Protein AF-A0A2N5JL80-F1 (afdb_monomer_lite)

Structure (mmCIF, N/CA/C/O backbone):
data_AF-A0A2N5JL80-F1
#
_entry.id   AF-A0A2N5JL80-F1
#
loop_
_atom_site.group_PDB
_atom_site.id
_atom_site.type_symbol
_atom_site.label_atom_id
_atom_site.label_alt_id
_atom_site.label_comp_id
_atom_site.label_asym_id
_atom_site.label_entity_id
_atom_site.label_seq_id
_atom_site.pdbx_PDB_ins_code
_atom_site.Cartn_x
_atom_site.Cartn_y
_atom_site.Cartn_z
_atom_site.occupancy
_atom_site.B_iso_or_equiv
_atom_site.auth_seq_id
_atom_site.auth_comp_id
_atom_site.auth_asym_id
_atom_site.auth_atom_id
_atom_site.pdbx_PDB_model_num
ATOM 1 N N . GLN A 1 1 ? 2.812 -2.418 25.845 1.00 88.19 1 GLN A N 1
ATOM 2 C CA . GLN A 1 1 ? 3.004 -3.172 24.578 1.00 88.19 1 GLN A CA 1
ATOM 3 C C . GLN A 1 1 ? 1.622 -3.452 24.013 1.00 88.19 1 GLN A C 1
ATOM 5 O O . GLN A 1 1 ? 0.715 -3.558 24.819 1.00 88.19 1 GLN A O 1
ATOM 10 N N . THR A 1 2 ? 1.437 -3.559 22.693 1.00 97.75 2 THR A N 1
ATOM 11 C CA . THR A 1 2 ? 0.099 -3.876 22.161 1.00 97.75 2 THR A CA 1
ATOM 12 C C . THR A 1 2 ? -0.310 -5.304 22.503 1.00 97.75 2 THR A C 1
ATOM 14 O O . THR A 1 2 ? 0.461 -6.244 22.265 1.00 97.75 2 THR A O 1
ATOM 17 N N . GLU A 1 3 ? -1.526 -5.456 23.010 1.00 98.12 3 GLU A N 1
ATOM 18 C CA . GLU A 1 3 ? -2.165 -6.728 23.336 1.00 98.12 3 GLU A CA 1
ATOM 19 C C . GLU A 1 3 ? -3.360 -6.966 22.408 1.00 98.12 3 GLU A C 1
ATOM 21 O O . GLU A 1 3 ? -4.064 -6.027 22.043 1.00 98.12 3 GLU A O 1
ATOM 26 N N . VAL A 1 4 ? -3.559 -8.219 21.997 1.00 98.12 4 VAL A N 1
ATOM 27 C CA . VAL A 1 4 ? -4.685 -8.635 21.153 1.00 98.12 4 VAL A CA 1
ATOM 28 C C . VAL A 1 4 ? -5.363 -9.807 21.844 1.00 98.12 4 VAL A C 1
ATOM 30 O O . VAL A 1 4 ? -4.756 -10.866 22.002 1.00 98.12 4 VAL A O 1
ATOM 33 N N . VAL A 1 5 ? -6.609 -9.610 22.262 1.00 98.19 5 VAL A N 1
ATOM 34 C CA . VAL A 1 5 ? -7.421 -10.605 22.966 1.00 98.19 5 VAL A CA 1
ATOM 35 C C . VAL A 1 5 ? -8.533 -11.063 22.034 1.00 98.19 5 VAL A C 1
ATOM 37 O O . VAL A 1 5 ? -9.304 -10.242 21.542 1.00 98.19 5 VAL A O 1
ATOM 40 N N . ILE A 1 6 ? -8.625 -12.370 21.790 1.00 97.69 6 ILE A N 1
ATOM 41 C CA . ILE A 1 6 ? -9.608 -12.967 20.876 1.00 97.69 6 ILE A CA 1
ATOM 42 C C . ILE A 1 6 ? -10.556 -13.861 21.679 1.00 97.69 6 ILE A C 1
ATOM 44 O O . ILE A 1 6 ? -10.112 -14.765 22.385 1.00 97.69 6 ILE A O 1
ATOM 48 N N . MET A 1 7 ? -11.861 -13.618 21.556 1.00 96.56 7 MET A N 1
ATOM 49 C CA . MET A 1 7 ? -12.932 -14.390 22.193 1.00 96.56 7 MET A CA 1
ATOM 50 C C . MET A 1 7 ? -14.029 -14.695 21.165 1.00 96.56 7 MET A C 1
ATOM 52 O O . MET A 1 7 ? -14.924 -13.881 20.925 1.00 96.56 7 MET A O 1
ATOM 56 N N . GLY A 1 8 ? -13.957 -15.869 20.532 1.00 95.19 8 GLY A N 1
ATOM 57 C CA . GLY A 1 8 ? -14.814 -16.196 19.386 1.00 95.19 8 GLY A CA 1
ATOM 58 C C . GLY A 1 8 ? -14.588 -15.205 18.238 1.00 95.19 8 GLY A C 1
ATOM 59 O O . GLY A 1 8 ? -13.446 -14.879 17.934 1.00 95.19 8 GLY A O 1
ATOM 60 N N . ASN A 1 9 ? -15.666 -14.663 17.662 1.00 96.88 9 ASN A N 1
ATOM 61 C CA . ASN A 1 9 ? -15.605 -13.633 16.610 1.00 96.88 9 ASN A CA 1
ATOM 62 C C . ASN A 1 9 ? -15.484 -12.197 17.167 1.00 96.88 9 ASN A C 1
ATOM 64 O O . ASN A 1 9 ? -15.813 -11.230 16.483 1.00 96.88 9 ASN A O 1
ATOM 68 N N . ARG A 1 10 ? -15.055 -12.031 18.426 1.00 97.94 10 ARG A N 1
ATOM 69 C CA . ARG A 1 10 ? -14.798 -10.722 19.042 1.00 97.94 10 ARG A CA 1
ATOM 70 C C . ARG A 1 10 ? -13.316 -10.559 19.334 1.00 97.94 10 ARG A C 1
ATOM 72 O O . ARG A 1 10 ? -12.695 -11.458 19.899 1.00 97.94 10 ARG A O 1
ATOM 79 N N . VAL A 1 11 ? -12.771 -9.398 18.991 1.00 98.38 11 VAL A N 1
ATOM 80 C CA . VAL A 1 11 ? -11.358 -9.072 19.181 1.00 98.38 11 VAL A CA 1
ATOM 81 C C . VAL A 1 11 ? -11.230 -7.732 19.886 1.00 98.38 11 VAL A C 1
ATOM 83 O O . VAL A 1 11 ? -11.846 -6.755 19.470 1.00 98.38 11 VAL A O 1
ATOM 86 N N . ALA A 1 12 ? -10.419 -7.678 20.937 1.00 98.56 12 ALA A N 1
ATOM 87 C CA . ALA A 1 12 ? -10.016 -6.441 21.593 1.00 98.56 12 ALA A CA 1
ATOM 88 C C . ALA A 1 12 ? -8.521 -6.200 21.355 1.00 98.56 12 ALA A C 1
ATOM 90 O O . ALA A 1 12 ? -7.700 -7.077 21.622 1.00 98.56 12 ALA A O 1
ATOM 91 N N . ILE A 1 13 ? -8.170 -5.023 20.839 1.00 98.62 13 ILE A N 1
ATOM 92 C CA . ILE A 1 13 ? -6.791 -4.596 20.592 1.00 98.62 13 ILE A CA 1
ATOM 93 C C . ILE A 1 13 ? -6.487 -3.431 21.532 1.00 98.62 13 ILE A C 1
ATOM 95 O O . ILE A 1 13 ? -7.023 -2.345 21.337 1.00 98.62 13 ILE A O 1
ATOM 99 N N . PHE A 1 14 ? -5.611 -3.640 22.510 1.00 98.56 14 PHE A N 1
ATOM 100 C CA . PHE A 1 14 ? -5.122 -2.589 23.406 1.00 98.56 14 PHE A CA 1
ATOM 101 C C . PHE A 1 14 ? -3.802 -2.056 22.858 1.00 98.56 14 PHE A C 1
ATOM 103 O O . PHE A 1 14 ? -2.805 -2.780 22.821 1.00 98.56 14 PHE A O 1
ATOM 110 N N . VAL A 1 15 ? -3.795 -0.827 22.348 1.00 98.19 15 VAL A N 1
ATOM 111 C CA . VAL A 1 15 ? -2.679 -0.273 21.573 1.00 98.19 15 VAL A CA 1
ATOM 112 C C . VAL A 1 15 ? -1.618 0.313 22.495 1.00 98.19 15 VAL A C 1
ATOM 114 O O . VAL A 1 15 ? -1.840 1.300 23.182 1.00 98.19 15 VAL A O 1
ATOM 117 N N . GLY A 1 16 ? -0.412 -0.251 22.455 1.00 96.75 16 GLY A N 1
ATOM 118 C CA . GLY A 1 16 ? 0.705 0.251 23.245 1.00 96.75 16 GLY A CA 1
ATOM 119 C C . GLY A 1 16 ? 1.287 1.560 22.703 1.00 96.75 16 GLY A C 1
ATOM 120 O O . GLY A 1 16 ? 1.500 1.701 21.497 1.00 96.75 16 GLY A O 1
ATOM 121 N N . ASP A 1 17 ? 1.679 2.456 23.610 1.00 94.25 17 ASP A N 1
ATOM 122 C CA . ASP A 1 17 ? 2.325 3.748 23.332 1.00 94.25 17 ASP A CA 1
ATOM 123 C C . ASP A 1 17 ? 3.786 3.629 22.867 1.00 94.25 17 ASP A C 1
ATOM 125 O O . ASP A 1 17 ? 4.752 3.984 23.542 1.00 94.25 17 ASP A O 1
ATOM 129 N N . SER A 1 18 ? 3.972 3.029 21.698 1.00 91.31 18 SER A N 1
ATOM 130 C CA . SER A 1 18 ? 5.273 2.900 21.051 1.00 91.31 18 SER A CA 1
ATOM 131 C C . SER A 1 18 ? 5.092 2.653 19.562 1.00 91.31 18 SER A C 1
ATOM 133 O O . SER A 1 18 ? 4.067 2.125 19.131 1.00 91.31 18 SER A O 1
ATOM 135 N N . ARG A 1 19 ? 6.137 2.926 18.775 1.00 89.69 19 ARG A N 1
ATOM 136 C CA . ARG A 1 19 ? 6.158 2.593 17.344 1.00 89.69 19 ARG A CA 1
ATOM 137 C C . ARG A 1 19 ? 5.820 1.119 17.100 1.00 89.69 19 ARG A C 1
ATOM 139 O O . ARG A 1 19 ? 5.005 0.813 16.242 1.00 89.69 19 ARG A O 1
ATOM 146 N N . GLN A 1 20 ? 6.422 0.206 17.864 1.00 93.75 20 GLN A N 1
ATOM 147 C CA . GLN A 1 20 ? 6.134 -1.229 17.765 1.00 93.75 20 GLN A CA 1
ATOM 148 C C . GLN A 1 20 ? 4.697 -1.560 18.181 1.00 93.75 20 GLN A C 1
ATOM 150 O O . GLN A 1 20 ? 4.101 -2.474 17.619 1.00 93.75 20 GLN A O 1
ATOM 155 N N . GLY A 1 21 ? 4.130 -0.816 19.131 1.00 95.56 21 GLY A N 1
ATOM 156 C CA . GLY A 1 21 ? 2.730 -0.953 19.512 1.00 95.56 21 GLY A CA 1
ATOM 157 C C . GLY A 1 21 ? 1.777 -0.624 18.362 1.00 95.56 21 GLY A C 1
ATOM 158 O O . GLY A 1 21 ? 0.905 -1.431 18.042 1.00 95.56 21 GLY A O 1
ATOM 159 N N . TRP A 1 22 ? 2.002 0.501 17.685 1.00 94.94 22 TRP A N 1
ATOM 160 C CA . TRP A 1 22 ? 1.197 0.918 16.533 1.00 94.94 22 TRP A CA 1
ATOM 161 C C . TRP A 1 22 ? 1.355 -0.043 15.348 1.00 94.94 22 TRP A C 1
ATOM 163 O O . TRP A 1 22 ? 0.384 -0.384 14.682 1.00 94.94 22 TRP A O 1
ATOM 173 N N . VAL A 1 23 ? 2.577 -0.532 15.105 1.00 95.62 23 VAL A N 1
ATOM 174 C CA . VAL A 1 23 ? 2.833 -1.559 14.081 1.00 95.62 23 VAL A CA 1
ATOM 175 C C . VAL A 1 23 ? 2.041 -2.828 14.391 1.00 95.62 23 VAL A C 1
ATOM 177 O O . VAL A 1 23 ? 1.355 -3.342 13.513 1.00 95.62 23 VAL A O 1
ATOM 180 N N . LYS A 1 24 ? 2.087 -3.311 15.640 1.00 97.94 24 LYS A N 1
ATOM 181 C CA . LYS A 1 24 ? 1.382 -4.531 16.048 1.00 97.94 24 LYS A CA 1
ATOM 182 C C . LYS A 1 24 ? -0.142 -4.379 15.976 1.00 97.94 24 LYS A C 1
ATOM 184 O O . LYS A 1 24 ? -0.808 -5.339 15.609 1.00 97.94 24 LYS A O 1
ATOM 189 N N . SER A 1 25 ? -0.704 -3.209 16.294 1.00 97.94 25 SER A N 1
ATOM 190 C CA . SER A 1 25 ? -2.156 -2.993 16.185 1.00 97.94 25 SER A CA 1
ATOM 191 C C . SER A 1 25 ? -2.623 -2.927 14.731 1.00 97.94 25 SER A C 1
ATOM 193 O O . SER A 1 25 ? -3.652 -3.506 14.397 1.00 97.94 25 SER A O 1
ATOM 195 N N . TYR A 1 26 ? -1.851 -2.280 13.853 1.00 97.88 26 TYR A N 1
ATOM 196 C CA . TYR A 1 26 ? -2.120 -2.264 12.415 1.00 97.88 26 TYR A CA 1
ATOM 197 C C . TYR A 1 26 ? -2.005 -3.666 11.798 1.00 97.88 26 TYR A C 1
ATOM 199 O O . TYR A 1 26 ? -2.915 -4.105 11.099 1.00 97.88 26 TYR A O 1
ATOM 207 N N . GLN A 1 27 ? -0.927 -4.394 12.111 1.00 97.81 27 GLN A N 1
ATOM 208 C CA . GLN A 1 27 ? -0.723 -5.775 11.672 1.00 97.81 27 GLN A CA 1
ATOM 209 C C . GLN A 1 27 ? -1.878 -6.680 12.108 1.00 97.81 27 GLN A C 1
ATOM 211 O O . GLN A 1 27 ? -2.387 -7.431 11.282 1.00 97.81 27 GLN A O 1
ATOM 216 N N . ALA A 1 28 ? -2.332 -6.559 13.361 1.00 97.88 28 ALA A N 1
ATOM 217 C CA . ALA A 1 28 ? -3.455 -7.340 13.861 1.00 97.88 28 ALA A CA 1
ATOM 218 C C . ALA A 1 28 ? -4.698 -7.165 12.976 1.00 97.88 28 ALA A C 1
ATOM 220 O O . ALA A 1 28 ? -5.259 -8.160 12.545 1.00 97.88 28 ALA A O 1
ATOM 221 N N . ILE A 1 29 ? -5.088 -5.936 12.611 1.00 97.69 29 ILE A N 1
ATOM 222 C CA . ILE A 1 29 ? -6.239 -5.714 11.713 1.00 97.69 29 ILE A CA 1
ATOM 223 C C . ILE A 1 29 ? -6.087 -6.438 10.369 1.00 97.69 29 ILE A C 1
ATOM 225 O O . ILE A 1 29 ? -7.060 -7.013 9.883 1.00 97.69 29 ILE A O 1
ATOM 229 N N . LEU A 1 30 ? -4.890 -6.423 9.774 1.00 97.31 30 LEU A N 1
ATOM 230 C CA . LEU A 1 30 ? -4.643 -7.134 8.518 1.00 97.31 30 LEU A CA 1
ATOM 231 C C . LEU A 1 30 ? -4.773 -8.650 8.706 1.00 97.31 30 LEU A C 1
ATOM 233 O O . LEU A 1 30 ? -5.466 -9.302 7.932 1.00 97.31 30 LEU A O 1
ATOM 237 N N . GLU A 1 31 ? -4.155 -9.202 9.749 1.00 97.06 31 GLU A N 1
ATOM 238 C CA . GLU A 1 31 ? -4.163 -10.643 10.026 1.00 97.06 31 GLU A CA 1
ATOM 239 C C . GLU A 1 31 ? -5.567 -11.165 10.342 1.00 97.06 31 GLU A C 1
ATOM 241 O O . GLU A 1 31 ? -5.930 -12.241 9.870 1.00 97.06 31 GLU A O 1
ATOM 246 N N . LEU A 1 32 ? -6.391 -10.380 11.050 1.00 96.81 32 LEU A N 1
ATOM 247 C CA . LEU A 1 32 ? -7.786 -10.731 11.334 1.00 96.81 32 LEU A CA 1
ATOM 248 C C . LEU A 1 32 ? -8.605 -10.972 10.059 1.00 96.81 32 LEU A C 1
ATOM 250 O O . LEU A 1 32 ? -9.514 -11.795 10.075 1.00 96.81 32 LEU A O 1
ATOM 254 N N . SER A 1 33 ? -8.289 -10.282 8.957 1.00 94.44 33 SER A N 1
ATOM 255 C CA . SER A 1 33 ? -9.016 -10.436 7.687 1.00 94.44 33 SER A CA 1
ATOM 256 C C . SER A 1 33 ? -8.741 -11.753 6.957 1.00 94.44 33 SER A C 1
ATOM 258 O O . SER A 1 33 ? -9.453 -12.093 6.015 1.00 94.44 33 SER A O 1
ATOM 260 N N . THR A 1 34 ? -7.717 -12.490 7.388 1.00 93.69 34 THR A N 1
ATOM 261 C CA . THR A 1 34 ? -7.270 -13.749 6.778 1.00 93.69 34 THR A CA 1
ATOM 262 C C . THR A 1 34 ? -7.179 -14.894 7.785 1.00 93.69 34 THR A C 1
ATOM 264 O O . THR A 1 34 ? -6.592 -15.927 7.479 1.00 93.69 34 THR A O 1
ATOM 267 N N . ASP A 1 35 ? -7.678 -14.707 9.006 1.00 95.56 35 ASP A N 1
ATOM 268 C CA . ASP A 1 35 ? -7.575 -15.715 10.057 1.00 95.56 35 ASP A CA 1
ATOM 269 C C . ASP A 1 35 ? -8.765 -16.682 9.997 1.00 95.56 35 ASP A C 1
ATOM 271 O O . ASP A 1 35 ? -9.894 -16.341 10.357 1.00 95.56 35 ASP A O 1
ATOM 275 N N . ASP A 1 36 ? -8.484 -17.915 9.576 1.00 94.31 36 ASP A N 1
ATOM 276 C CA . ASP A 1 36 ? -9.473 -18.982 9.376 1.00 94.31 36 ASP A CA 1
ATOM 277 C C . ASP A 1 36 ? -10.195 -19.417 10.666 1.00 94.31 36 ASP A C 1
ATOM 279 O O . ASP A 1 36 ? -11.146 -20.201 10.614 1.00 94.31 36 ASP A O 1
ATOM 283 N N . ARG A 1 37 ? -9.780 -18.930 11.846 1.00 95.19 37 ARG A N 1
ATOM 284 C CA . ARG A 1 37 ? -10.520 -19.183 13.094 1.00 95.19 37 ARG A CA 1
ATOM 285 C C . ARG A 1 37 ? -11.887 -18.502 13.121 1.00 95.19 37 ARG A C 1
ATOM 287 O O . ARG A 1 37 ? -12.745 -18.908 13.906 1.00 95.19 37 ARG A O 1
ATOM 294 N N . PHE A 1 38 ? -12.064 -17.434 12.345 1.00 95.44 38 PHE A N 1
ATOM 295 C CA . PHE A 1 38 ? -13.305 -16.675 12.323 1.00 95.44 38 PHE A CA 1
ATOM 296 C C . PHE A 1 38 ? -14.298 -17.315 11.363 1.00 95.44 38 PHE A C 1
ATOM 298 O O . PHE A 1 38 ? -13.995 -17.608 10.212 1.00 95.44 38 PHE A O 1
ATOM 305 N N . THR A 1 39 ? -15.509 -17.533 11.861 1.00 92.19 39 THR A N 1
ATOM 306 C CA . THR A 1 39 ? -16.573 -18.248 11.136 1.00 92.19 39 THR A CA 1
ATOM 307 C C . THR A 1 39 ? -17.712 -17.333 10.692 1.00 92.19 39 THR A C 1
ATOM 309 O O . THR A 1 39 ? -18.609 -17.772 9.980 1.00 92.19 39 THR A O 1
ATOM 312 N N . ASP A 1 40 ? -17.681 -16.067 11.114 1.00 93.94 40 ASP A N 1
ATOM 313 C CA . ASP A 1 40 ? -18.675 -15.031 10.826 1.00 93.94 40 ASP A CA 1
ATOM 314 C C . ASP A 1 40 ? -17.998 -13.647 10.933 1.00 93.94 40 ASP A C 1
ATOM 316 O O . ASP A 1 40 ? -16.789 -13.549 11.165 1.00 93.94 40 ASP A O 1
ATOM 320 N N . ALA A 1 41 ? -18.774 -12.573 10.806 1.00 95.38 41 ALA A N 1
ATOM 321 C CA . ALA A 1 41 ? -18.341 -11.198 10.983 1.00 95.38 41 ALA A CA 1
ATOM 322 C C . ALA A 1 41 ? -17.558 -11.004 12.293 1.00 95.38 41 ALA A C 1
ATOM 324 O O . ALA A 1 41 ? -18.044 -11.269 13.397 1.00 95.38 41 ALA A O 1
ATOM 325 N N . VAL A 1 42 ? -16.339 -10.480 12.157 1.00 97.62 42 VAL A N 1
ATOM 326 C CA . VAL A 1 42 ? -15.447 -10.194 13.281 1.00 97.62 42 VAL A CA 1
ATOM 327 C C . VAL A 1 42 ? -15.764 -8.813 13.845 1.00 97.62 42 VAL A C 1
ATOM 329 O O . VAL A 1 42 ? -15.665 -7.801 13.153 1.00 97.62 42 VAL A O 1
ATOM 332 N N . THR A 1 43 ? -16.128 -8.753 15.123 1.00 98.00 43 THR A N 1
ATOM 333 C CA . THR A 1 43 ? -16.300 -7.487 15.846 1.00 98.00 43 THR A CA 1
ATOM 334 C C . THR A 1 43 ? -14.980 -7.098 16.498 1.00 98.00 43 THR A C 1
ATOM 336 O O . THR A 1 43 ? -14.518 -7.790 17.405 1.00 98.00 43 THR A O 1
ATOM 339 N N . VAL A 1 44 ? -14.386 -5.988 16.062 1.00 98.19 44 VAL A N 1
ATOM 340 C CA . VAL A 1 44 ? -13.092 -5.513 16.568 1.00 98.19 44 VAL A CA 1
ATOM 341 C C . VAL A 1 44 ? -13.268 -4.229 17.375 1.00 98.19 44 VAL A C 1
ATOM 343 O O . VAL A 1 44 ? -13.750 -3.225 16.854 1.00 98.19 44 VAL A O 1
ATOM 346 N N . THR A 1 45 ? -12.828 -4.249 18.630 1.00 98.38 45 THR A N 1
ATOM 347 C CA . THR A 1 45 ? -12.692 -3.069 19.488 1.00 98.38 45 THR A CA 1
ATOM 348 C C . THR A 1 45 ? -11.220 -2.692 19.561 1.00 98.38 45 THR A C 1
ATOM 350 O O . THR A 1 45 ? -10.392 -3.522 19.932 1.00 98.38 45 THR A O 1
ATOM 353 N N . VAL A 1 46 ? -10.884 -1.445 19.232 1.00 98.31 46 VAL A N 1
ATOM 354 C CA . VAL A 1 46 ? -9.512 -0.936 19.342 1.00 98.31 46 VAL A CA 1
ATOM 355 C C . VAL A 1 46 ? -9.455 0.140 20.415 1.00 98.31 46 VAL A C 1
ATOM 357 O O . VAL A 1 46 ? -10.043 1.208 20.263 1.00 98.31 46 VAL A O 1
ATOM 360 N N . ASP A 1 47 ? -8.752 -0.160 21.499 1.00 97.94 47 ASP A N 1
ATOM 361 C CA . ASP A 1 47 ? -8.527 0.733 22.625 1.00 97.94 47 ASP A CA 1
ATOM 362 C C . ASP A 1 47 ? -7.165 1.420 22.470 1.00 97.94 47 ASP A C 1
ATOM 364 O O . ASP A 1 47 ? -6.117 0.774 22.457 1.00 97.94 47 ASP A O 1
ATOM 368 N N . VAL A 1 48 ? -7.187 2.744 22.319 1.00 96.75 48 VAL A N 1
ATOM 369 C CA . VAL A 1 48 ? -5.991 3.593 22.190 1.00 96.75 48 VAL A CA 1
ATOM 370 C C . VAL A 1 48 ? -5.726 4.429 23.444 1.00 96.75 48 VAL A C 1
ATOM 372 O O . VAL A 1 48 ? -4.928 5.359 23.379 1.00 96.75 48 VAL A O 1
ATOM 375 N N . SER A 1 49 ? -6.399 4.147 24.564 1.00 95.81 49 SER A N 1
ATOM 376 C CA . SER A 1 49 ? -6.309 4.944 25.798 1.00 95.81 49 SER A CA 1
ATOM 377 C C . SER A 1 49 ? -4.895 5.028 26.376 1.00 95.81 49 SER A C 1
ATOM 379 O O . SER A 1 49 ? -4.547 6.044 26.972 1.00 95.81 49 SER A O 1
ATOM 381 N N . ASP A 1 50 ? -4.065 4.012 26.134 1.00 94.81 50 ASP A N 1
ATOM 382 C CA . ASP A 1 50 ? -2.663 3.996 26.551 1.00 94.81 50 ASP A CA 1
ATOM 383 C C . ASP A 1 50 ? -1.761 4.901 25.695 1.00 94.81 50 ASP A C 1
ATOM 385 O O . ASP A 1 50 ? -0.650 5.213 26.117 1.00 94.81 50 ASP A O 1
ATOM 389 N N . VAL A 1 51 ? -2.191 5.316 24.495 1.00 94.62 51 VAL A N 1
ATOM 390 C CA . VAL A 1 51 ? -1.388 6.136 23.574 1.00 94.62 51 VAL A CA 1
ATOM 391 C C . VAL A 1 51 ? -1.343 7.583 24.052 1.00 94.62 51 VAL A C 1
ATOM 393 O O . VAL A 1 51 ? -2.376 8.215 24.272 1.00 94.62 51 VAL A O 1
ATOM 396 N N . ARG A 1 52 ? -0.133 8.142 24.147 1.00 93.31 52 ARG A N 1
ATOM 397 C CA . ARG A 1 52 ? 0.061 9.509 24.639 1.00 93.31 52 ARG A CA 1
ATOM 398 C C . ARG A 1 52 ? -0.668 10.554 23.777 1.00 93.31 52 ARG A C 1
ATOM 400 O O . ARG A 1 52 ? -0.708 10.407 22.550 1.00 93.31 52 ARG A O 1
ATOM 407 N N . PRO A 1 53 ? -1.191 11.640 24.372 1.00 92.75 53 PRO A N 1
ATOM 408 C CA . PRO A 1 53 ? -1.885 12.693 23.641 1.00 92.75 53 PRO A CA 1
ATOM 409 C C . PRO A 1 53 ? -0.962 13.483 22.702 1.00 92.75 53 PRO A C 1
ATOM 411 O O . PRO A 1 53 ? 0.270 13.439 22.779 1.00 92.75 53 PRO A O 1
ATOM 414 N N . ALA A 1 54 ? -1.580 14.244 21.795 1.00 91.25 54 ALA A N 1
ATOM 415 C CA . ALA A 1 54 ? -0.853 15.142 20.906 1.00 91.25 54 ALA A CA 1
ATOM 416 C C . ALA A 1 54 ? -0.072 16.205 21.702 1.00 91.25 54 ALA A C 1
ATOM 418 O O . ALA A 1 54 ? -0.576 16.747 22.683 1.00 91.25 54 ALA A O 1
ATOM 419 N N . GLY A 1 55 ? 1.141 16.532 21.256 1.00 88.44 55 GLY A N 1
ATOM 420 C CA . GLY A 1 55 ? 1.993 17.543 21.894 1.00 88.44 55 GLY A CA 1
ATOM 421 C C . GLY A 1 55 ? 3.030 16.989 22.876 1.00 88.44 55 GLY A C 1
ATOM 422 O O . GLY A 1 55 ? 3.979 17.699 23.203 1.00 88.44 55 GLY A O 1
ATOM 423 N N . GLU A 1 56 ? 2.928 15.726 23.296 1.00 90.25 56 GLU A N 1
ATOM 424 C CA . GLU A 1 56 ? 3.956 15.121 24.149 1.00 90.25 56 GLU A CA 1
ATOM 425 C C . GLU A 1 56 ? 5.275 14.881 23.410 1.00 90.25 56 GLU A C 1
ATOM 427 O O . GLU A 1 56 ? 5.293 14.450 22.259 1.00 90.25 56 GLU A O 1
ATOM 432 N N . LEU A 1 57 ? 6.404 15.110 24.081 1.00 86.56 57 LEU A N 1
ATOM 433 C CA . LEU A 1 57 ? 7.727 14.986 23.469 1.00 86.56 57 LEU A CA 1
ATOM 434 C C . LEU A 1 57 ? 8.057 13.539 23.069 1.00 86.56 57 LEU A C 1
ATOM 436 O O . LEU A 1 57 ? 7.900 12.591 23.848 1.00 86.56 57 LEU A O 1
ATOM 440 N N . LEU A 1 58 ? 8.597 13.379 21.858 1.00 84.31 58 LEU A N 1
ATOM 441 C CA . LEU A 1 58 ? 9.107 12.101 21.364 1.00 84.31 58 LEU A CA 1
ATOM 442 C C . LEU A 1 58 ? 10.587 11.932 21.721 1.00 84.31 58 LEU A C 1
ATOM 444 O O . LEU A 1 58 ? 11.423 12.795 21.447 1.00 84.31 58 LEU A O 1
ATOM 448 N N . LYS A 1 59 ? 10.945 10.773 22.285 1.00 81.00 59 LYS A N 1
ATOM 449 C CA . LYS A 1 59 ? 12.351 10.422 22.535 1.00 81.00 59 LYS A CA 1
ATOM 450 C C . LYS A 1 59 ? 13.043 10.047 21.216 1.00 81.00 59 LYS A C 1
ATOM 452 O O . LYS A 1 59 ? 12.535 9.226 20.459 1.00 81.00 59 LYS A O 1
ATOM 457 N N . GLY A 1 60 ? 14.217 10.622 20.955 1.00 77.38 60 GLY A N 1
ATOM 458 C CA . GLY A 1 60 ? 15.121 10.230 19.861 1.00 77.38 60 GLY A CA 1
ATOM 459 C C . GLY A 1 60 ? 14.866 10.866 18.487 1.00 77.38 60 GLY A C 1
ATOM 460 O O . GLY A 1 60 ? 15.821 11.055 17.744 1.00 77.38 60 GLY A O 1
ATOM 461 N N . PHE A 1 61 ? 13.628 11.237 18.149 1.00 67.62 61 PHE A N 1
ATOM 462 C CA . PHE A 1 61 ? 13.293 11.814 16.832 1.00 67.62 61 PHE A CA 1
ATOM 463 C C . PHE A 1 61 ? 13.213 13.348 16.815 1.00 67.62 61 PHE A C 1
ATOM 465 O O . PHE A 1 61 ? 13.185 13.944 15.738 1.00 67.62 61 PHE A O 1
ATOM 472 N N . GLY A 1 62 ? 13.184 13.986 17.991 1.00 69.56 62 GLY A N 1
ATOM 473 C CA . GLY A 1 62 ? 12.761 15.381 18.113 1.00 69.56 62 GLY A CA 1
ATOM 474 C C . GLY A 1 62 ? 11.261 15.547 17.824 1.00 69.56 62 GLY A C 1
ATOM 475 O O . GLY A 1 62 ? 10.599 14.641 17.321 1.00 69.56 62 GLY A O 1
ATOM 476 N N . GLY A 1 63 ? 10.706 16.707 18.173 1.00 81.88 63 GLY A N 1
ATOM 477 C CA . GLY A 1 63 ? 9.288 17.016 17.969 1.00 81.88 63 GLY A CA 1
ATOM 478 C C . GLY A 1 63 ? 8.328 16.342 18.956 1.00 81.88 63 GLY A C 1
ATOM 479 O O . GLY A 1 63 ? 8.716 15.934 20.054 1.00 81.88 63 GLY A O 1
ATOM 480 N N . VAL A 1 64 ? 7.052 16.291 18.567 1.00 86.69 64 VAL A N 1
ATOM 481 C CA . VAL A 1 64 ? 5.927 15.943 19.444 1.00 86.69 64 VAL A CA 1
ATOM 482 C C . VAL A 1 64 ? 5.040 14.856 18.841 1.00 86.69 64 VAL A C 1
ATOM 484 O O . VAL A 1 64 ? 4.960 14.700 17.623 1.00 86.69 64 VAL A O 1
ATOM 487 N N . ALA A 1 65 ? 4.363 14.102 19.699 1.00 87.56 65 ALA A N 1
ATOM 488 C CA . ALA A 1 65 ? 3.397 13.091 19.316 1.00 87.56 65 ALA A CA 1
ATOM 489 C C . ALA A 1 65 ? 2.181 13.724 18.632 1.00 87.56 65 ALA A C 1
ATOM 491 O O . ALA A 1 65 ? 1.749 14.822 18.989 1.00 87.56 65 ALA A O 1
ATOM 492 N N . ASN A 1 66 ? 1.606 13.006 17.666 1.00 88.81 66 ASN A N 1
ATOM 493 C CA . ASN A 1 66 ? 0.326 13.358 17.062 1.00 88.81 66 ASN A CA 1
ATOM 494 C C . ASN A 1 66 ? -0.468 12.094 16.664 1.00 88.81 66 ASN A C 1
ATOM 496 O O . ASN A 1 66 ? -0.385 11.655 15.516 1.00 88.81 66 ASN A O 1
ATOM 500 N N . PRO A 1 67 ? -1.235 11.487 17.588 1.00 90.50 67 PRO A N 1
ATOM 501 C CA . PRO A 1 67 ? -1.981 10.252 17.335 1.00 90.50 67 PRO A CA 1
ATOM 502 C C . PRO A 1 67 ? -3.335 10.464 16.637 1.00 90.50 67 PRO A C 1
ATOM 504 O O . PRO A 1 67 ? -4.088 9.507 16.481 1.00 90.50 67 PRO A O 1
ATOM 507 N N . VAL A 1 68 ? -3.680 11.683 16.199 1.00 90.75 68 VAL A N 1
ATOM 508 C CA . VAL A 1 68 ? -5.037 12.018 15.705 1.00 90.75 68 VAL A CA 1
ATOM 509 C C . VAL A 1 68 ? -5.506 11.170 14.519 1.00 90.75 68 VAL A C 1
ATOM 511 O O . VAL A 1 68 ? -6.705 11.028 14.294 1.00 90.75 68 VAL A O 1
ATOM 514 N N . LYS A 1 69 ? -4.572 10.604 13.748 1.00 92.19 69 LYS A N 1
ATOM 515 C CA . LYS A 1 69 ? -4.873 9.736 12.604 1.00 92.19 69 LYS A CA 1
ATOM 516 C C . LYS A 1 69 ? -4.876 8.240 12.940 1.00 92.19 69 LYS A C 1
ATOM 518 O O . LYS A 1 69 ? -5.286 7.452 12.097 1.00 92.19 69 LYS A O 1
ATOM 523 N N . LEU A 1 70 ? -4.507 7.851 14.161 1.00 94.12 70 LEU A N 1
ATOM 524 C CA . LEU A 1 70 ? -4.475 6.448 14.576 1.00 94.12 70 LEU A CA 1
ATOM 525 C C . LEU A 1 70 ? -5.878 5.856 14.733 1.00 94.12 70 LEU A C 1
ATOM 527 O O . LEU A 1 70 ? -6.129 4.755 14.267 1.00 94.12 70 LEU A O 1
ATOM 531 N N . ILE A 1 71 ? -6.811 6.590 15.342 1.00 94.69 71 ILE A N 1
ATOM 532 C CA . ILE A 1 71 ? -8.205 6.142 15.487 1.00 94.69 71 ILE A CA 1
ATOM 533 C C . ILE A 1 71 ? -8.886 5.925 14.122 1.00 94.69 71 ILE A C 1
ATOM 535 O O . ILE A 1 71 ? -9.434 4.843 13.919 1.00 94.69 71 ILE A O 1
ATOM 539 N N . PRO A 1 72 ? -8.860 6.880 13.165 1.00 95.00 72 PRO A N 1
ATOM 540 C CA . PRO A 1 72 ? -9.512 6.687 11.868 1.00 95.00 72 PRO A CA 1
ATOM 541 C C . PRO A 1 72 ? -8.821 5.658 10.957 1.00 95.00 72 PRO A C 1
ATOM 543 O O . PRO A 1 72 ? -9.468 5.171 10.034 1.00 95.00 72 PRO A O 1
ATOM 546 N N . LEU A 1 73 ? -7.562 5.281 11.218 1.00 96.25 73 LEU A N 1
ATOM 547 C CA . LEU A 1 73 ? -6.854 4.236 10.464 1.00 96.25 73 LEU A CA 1
ATOM 548 C C . LEU A 1 73 ? -7.610 2.898 10.491 1.00 96.25 73 LEU A C 1
ATOM 550 O O . LEU A 1 73 ? -7.811 2.271 9.456 1.00 96.25 73 LEU A O 1
ATOM 554 N N . TYR A 1 74 ? -8.052 2.460 11.670 1.00 97.62 74 TYR A N 1
ATOM 555 C CA . TYR A 1 74 ? -8.660 1.138 11.848 1.00 97.62 74 TYR A CA 1
ATOM 556 C C . TYR A 1 74 ? -9.955 0.923 11.044 1.00 97.62 74 TYR A C 1
ATOM 558 O O . TYR A 1 74 ? -10.025 -0.066 10.308 1.00 97.62 74 TYR A O 1
ATOM 566 N N . PRO A 1 75 ? -10.969 1.815 11.099 1.00 96.69 75 PRO A N 1
ATOM 567 C CA . PRO A 1 75 ? -12.157 1.669 10.265 1.00 96.69 75 PRO A CA 1
ATOM 568 C C . PRO A 1 75 ? -11.842 1.803 8.770 1.00 96.69 75 PRO A C 1
ATOM 570 O O . PRO A 1 75 ? -12.491 1.128 7.974 1.00 96.69 75 PRO A O 1
ATOM 573 N N . ARG A 1 76 ? -10.838 2.601 8.369 1.00 96.69 76 ARG A N 1
ATOM 574 C CA . ARG A 1 76 ? -10.394 2.665 6.965 1.00 96.69 76 ARG A CA 1
ATOM 575 C C . ARG A 1 76 ? -9.843 1.329 6.476 1.00 96.69 76 ARG A C 1
ATOM 577 O O . ARG A 1 76 ? -10.292 0.831 5.445 1.00 96.69 76 ARG A O 1
ATOM 584 N N . CYS A 1 77 ? -8.955 0.702 7.245 1.00 97.81 77 CYS A N 1
ATOM 585 C CA . CYS A 1 77 ? -8.453 -0.635 6.930 1.00 97.81 77 CYS A CA 1
ATOM 586 C C . CYS A 1 77 ? -9.594 -1.653 6.837 1.00 97.81 77 CYS A C 1
ATOM 588 O O . CYS A 1 77 ? -9.682 -2.378 5.850 1.00 97.81 77 CYS A O 1
ATOM 590 N N . ALA A 1 78 ? -10.508 -1.667 7.812 1.00 97.44 78 ALA A N 1
ATOM 591 C CA . ALA A 1 78 ? -11.655 -2.574 7.802 1.00 97.44 78 ALA A CA 1
ATOM 592 C C . ALA A 1 78 ? -12.550 -2.372 6.565 1.00 97.44 78 ALA A C 1
ATOM 594 O O . ALA A 1 78 ? -12.970 -3.347 5.949 1.00 97.44 78 ALA A O 1
ATOM 595 N N . GLN A 1 79 ? -12.806 -1.125 6.152 1.00 97.00 79 GLN A N 1
ATOM 596 C CA . GLN A 1 79 ? -13.564 -0.821 4.931 1.00 97.00 79 GLN A CA 1
ATOM 597 C C . GLN A 1 79 ? -12.896 -1.393 3.675 1.00 97.00 79 GLN A C 1
ATOM 599 O O . GLN A 1 79 ? -13.584 -1.977 2.840 1.00 97.00 79 GLN A O 1
ATOM 604 N N . ILE A 1 80 ? -11.576 -1.235 3.535 1.00 97.56 80 ILE A N 1
ATOM 605 C CA . ILE A 1 80 ? -10.827 -1.754 2.382 1.00 97.56 80 ILE A CA 1
ATOM 606 C C . ILE A 1 80 ? -10.843 -3.287 2.379 1.00 97.56 80 ILE A C 1
ATOM 608 O O . ILE A 1 80 ? -11.171 -3.896 1.364 1.00 97.56 80 ILE A O 1
ATOM 612 N N . LEU A 1 81 ? -10.549 -3.913 3.521 1.00 97.62 81 LEU A N 1
ATOM 613 C CA . LEU A 1 81 ? -10.488 -5.371 3.652 1.00 97.62 81 LEU A CA 1
ATOM 614 C C . LEU A 1 81 ? -11.860 -6.021 3.415 1.00 97.62 81 LEU A C 1
ATOM 616 O O . LEU A 1 81 ? -11.962 -6.997 2.674 1.00 97.62 81 LEU A O 1
ATOM 620 N N . ASN A 1 82 ? -12.935 -5.437 3.951 1.00 96.81 82 ASN A N 1
ATOM 621 C CA . ASN A 1 82 ? -14.290 -5.969 3.788 1.00 96.81 82 ASN A CA 1
ATOM 622 C C . ASN A 1 82 ? -14.784 -5.922 2.334 1.00 96.81 82 ASN A C 1
ATOM 624 O O . ASN A 1 82 ? -15.552 -6.792 1.924 1.00 96.81 82 ASN A O 1
ATOM 628 N N . LYS A 1 83 ? -14.319 -4.960 1.520 1.00 95.94 83 LYS A N 1
ATOM 629 C CA . LYS A 1 83 ? -14.618 -4.918 0.074 1.00 95.94 83 LYS A CA 1
ATOM 630 C C . LYS A 1 83 ? -14.027 -6.123 -0.677 1.00 95.94 83 LYS A C 1
ATOM 632 O O . LYS A 1 83 ? -14.461 -6.398 -1.799 1.00 95.94 83 LYS A O 1
ATOM 637 N N . ALA A 1 84 ? -13.053 -6.825 -0.093 1.00 96.38 84 ALA A N 1
ATOM 638 C CA . ALA A 1 84 ? -12.326 -7.930 -0.712 1.00 96.38 84 ALA A CA 1
ATOM 639 C C . ALA A 1 84 ? -12.708 -9.328 -0.200 1.00 96.38 84 ALA A C 1
ATOM 641 O O . ALA A 1 84 ? -12.103 -10.307 -0.634 1.00 96.38 84 ALA A O 1
ATOM 642 N N . ILE A 1 85 ? -13.727 -9.457 0.656 1.00 94.88 85 ILE A N 1
ATOM 643 C CA . ILE A 1 85 ? -14.204 -10.767 1.131 1.00 94.88 85 ILE A CA 1
ATOM 644 C C . ILE A 1 85 ? -14.552 -11.670 -0.064 1.00 94.88 85 ILE A C 1
ATOM 646 O O . ILE A 1 85 ? -15.263 -11.269 -0.985 1.00 94.88 85 ILE A O 1
ATOM 650 N N . GLY A 1 86 ? -14.031 -12.901 -0.050 1.00 94.12 86 GLY A N 1
ATOM 651 C CA . GLY A 1 86 ? -14.244 -13.889 -1.114 1.00 94.12 86 GLY A CA 1
ATOM 652 C C . GLY A 1 86 ? -13.364 -13.708 -2.356 1.00 94.12 86 GLY A C 1
ATOM 653 O O . GLY A 1 86 ? -13.513 -14.455 -3.322 1.00 94.12 86 GLY A O 1
ATOM 654 N N . ARG A 1 87 ? -12.430 -12.750 -2.355 1.00 96.00 87 ARG A N 1
ATOM 655 C CA . ARG A 1 87 ? -11.467 -12.540 -3.444 1.00 96.00 87 ARG A CA 1
ATOM 656 C C . ARG A 1 87 ? -10.099 -12.122 -2.910 1.00 96.00 87 ARG A C 1
ATOM 658 O O . ARG A 1 87 ? -9.895 -11.934 -1.718 1.00 96.00 87 ARG A O 1
ATOM 665 N N . ARG A 1 88 ? -9.133 -11.974 -3.815 1.00 95.62 88 ARG A N 1
ATOM 666 C CA . ARG A 1 88 ? -7.847 -11.345 -3.492 1.00 95.62 88 ARG A CA 1
ATOM 667 C C . ARG A 1 88 ? -7.987 -9.822 -3.532 1.00 95.62 88 ARG A C 1
ATOM 669 O O . ARG A 1 88 ? -8.807 -9.288 -4.287 1.00 95.62 88 ARG A O 1
ATOM 676 N N . LEU A 1 89 ? -7.161 -9.142 -2.741 1.00 97.25 89 LEU A N 1
ATOM 677 C CA . LEU A 1 89 ? -6.980 -7.697 -2.848 1.00 97.25 89 LEU A CA 1
ATOM 678 C C . LEU A 1 89 ? -6.453 -7.342 -4.243 1.00 97.25 89 LEU A C 1
ATOM 680 O O . LEU A 1 89 ? -5.608 -8.040 -4.807 1.00 97.25 89 LEU A O 1
ATOM 684 N N . THR A 1 90 ? -6.958 -6.243 -4.786 1.00 97.38 90 THR A N 1
ATOM 685 C CA . THR A 1 90 ? -6.396 -5.600 -5.975 1.00 97.38 90 THR A CA 1
ATOM 686 C C . THR A 1 90 ? -5.114 -4.849 -5.612 1.00 97.38 90 THR A C 1
ATOM 688 O O . THR 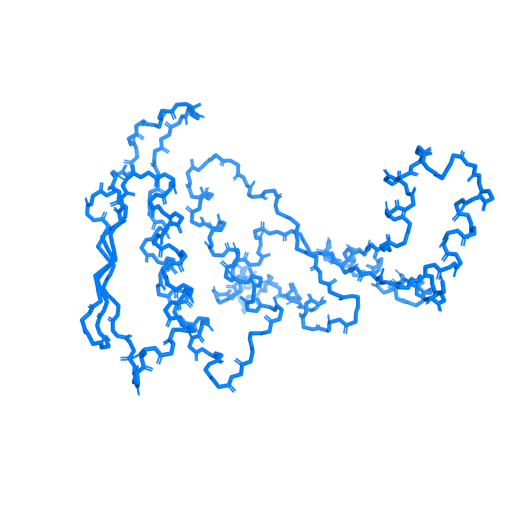A 1 90 ? -4.872 -4.523 -4.448 1.00 97.38 90 THR A O 1
ATOM 691 N N . SER A 1 91 ? -4.294 -4.519 -6.609 1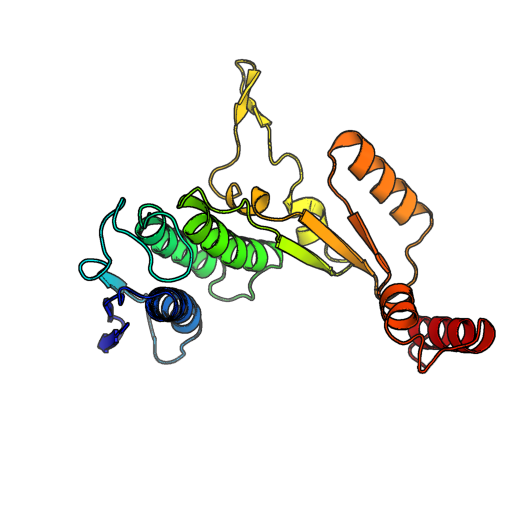.00 96.50 91 SER A N 1
ATOM 692 C CA . SER A 1 91 ? -3.092 -3.704 -6.401 1.00 96.50 91 SER A CA 1
ATOM 693 C C . SER A 1 91 ? -3.402 -2.332 -5.797 1.00 96.50 91 SER A C 1
ATOM 695 O O . SER A 1 91 ? -2.643 -1.846 -4.957 1.00 96.50 91 SER A O 1
ATOM 697 N N . LEU A 1 92 ? -4.542 -1.737 -6.164 1.00 95.88 92 LEU A N 1
ATOM 698 C CA . LEU A 1 92 ? -5.031 -0.491 -5.582 1.00 95.88 92 LEU A CA 1
ATOM 699 C C . LEU A 1 92 ? -5.353 -0.644 -4.092 1.00 95.88 92 LEU A C 1
ATOM 701 O O . LEU A 1 92 ? -4.933 0.189 -3.298 1.00 95.88 92 LEU A O 1
ATOM 705 N N . GLU A 1 93 ? -6.053 -1.704 -3.693 1.00 97.19 93 GLU A N 1
ATOM 706 C CA . GLU A 1 93 ? -6.390 -1.936 -2.281 1.00 97.19 93 GLU A CA 1
ATOM 707 C C . GLU A 1 93 ? -5.144 -2.211 -1.436 1.00 97.19 93 GLU A C 1
ATOM 709 O O . GLU A 1 93 ? -5.015 -1.666 -0.341 1.00 97.19 93 GLU A O 1
ATOM 714 N N . CYS A 1 94 ? -4.182 -2.972 -1.969 1.00 96.88 94 CYS A N 1
ATOM 715 C CA . CYS A 1 94 ? -2.868 -3.129 -1.344 1.00 96.88 94 CYS A CA 1
ATOM 716 C C . CYS A 1 94 ? -2.168 -1.774 -1.162 1.00 96.88 94 CYS A C 1
ATOM 718 O O . CYS A 1 94 ? -1.615 -1.503 -0.097 1.00 96.88 94 CYS A O 1
ATOM 720 N N . CYS A 1 95 ? -2.206 -0.911 -2.182 1.00 96.06 95 CYS A N 1
ATOM 721 C CA . CYS A 1 95 ? -1.627 0.429 -2.116 1.00 96.06 95 CYS A CA 1
ATOM 722 C C . CYS A 1 95 ? -2.296 1.286 -1.036 1.00 96.06 95 CYS A C 1
ATOM 724 O O . CYS A 1 95 ? -1.600 1.867 -0.206 1.00 96.06 95 CYS A O 1
ATOM 726 N N . LEU A 1 96 ? -3.632 1.309 -1.007 1.00 96.50 96 LEU A N 1
ATOM 727 C CA . LEU A 1 96 ? -4.413 2.064 -0.029 1.00 96.50 96 LEU A CA 1
ATOM 728 C C . LEU A 1 96 ? -4.091 1.629 1.402 1.00 96.50 96 LEU A C 1
ATOM 730 O O . LEU A 1 96 ? -3.830 2.487 2.234 1.00 96.50 96 LEU A O 1
ATOM 734 N N . LEU A 1 97 ? -4.021 0.325 1.691 1.00 97.00 97 LEU A N 1
ATOM 735 C CA . LEU A 1 97 ? -3.659 -0.163 3.030 1.00 97.00 97 LEU A CA 1
ATOM 736 C C . LEU A 1 97 ? -2.278 0.354 3.472 1.00 97.00 97 LEU A C 1
ATOM 738 O O . LEU A 1 97 ? -2.123 0.862 4.582 1.00 97.00 97 LEU A O 1
ATOM 742 N N . ILE A 1 98 ? -1.280 0.294 2.583 1.00 95.25 98 ILE A N 1
ATOM 743 C CA . ILE A 1 98 ? 0.070 0.809 2.864 1.00 95.25 98 ILE A CA 1
ATOM 744 C C . ILE A 1 98 ? 0.045 2.332 3.083 1.00 95.25 98 ILE A C 1
ATOM 746 O O . ILE A 1 98 ? 0.734 2.848 3.968 1.00 95.25 98 ILE A O 1
ATOM 750 N N . ASP A 1 99 ? -0.725 3.061 2.281 1.00 94.00 99 ASP A N 1
ATOM 751 C CA . ASP A 1 99 ? -0.764 4.520 2.320 1.00 94.00 99 ASP A CA 1
ATOM 752 C C . ASP A 1 99 ? -1.607 5.083 3.474 1.00 94.00 99 ASP A C 1
ATOM 754 O O . ASP A 1 99 ? -1.264 6.137 4.010 1.00 94.00 99 ASP A O 1
ATOM 758 N N . GLU A 1 100 ? -2.635 4.373 3.938 1.00 94.44 100 GLU A N 1
ATOM 759 C CA . GLU A 1 100 ? -3.383 4.720 5.154 1.00 94.44 100 GLU A CA 1
ATOM 760 C C . GLU A 1 100 ? -2.463 4.690 6.385 1.00 94.44 100 GLU A C 1
ATOM 762 O O . GLU A 1 100 ? -2.441 5.624 7.197 1.00 94.44 100 GLU A O 1
ATOM 767 N N . ALA A 1 101 ? -1.592 3.679 6.480 1.00 92.12 101 ALA A N 1
ATOM 768 C CA . ALA A 1 101 ? -0.550 3.650 7.504 1.00 92.12 101 ALA A CA 1
ATOM 769 C C . ALA A 1 101 ? 0.427 4.837 7.360 1.00 92.12 101 ALA A C 1
ATOM 771 O O . ALA A 1 101 ? 0.866 5.409 8.362 1.00 92.12 101 ALA A O 1
ATOM 772 N N . ALA A 1 102 ? 0.735 5.265 6.130 1.00 90.31 102 ALA A N 1
ATOM 773 C CA . ALA A 1 102 ? 1.567 6.443 5.888 1.00 90.31 102 ALA A CA 1
ATOM 774 C C . ALA A 1 102 ? 0.875 7.752 6.316 1.00 90.31 102 ALA A C 1
ATOM 776 O O . ALA A 1 102 ? 1.522 8.579 6.963 1.00 90.31 102 ALA A O 1
ATOM 777 N N . ILE A 1 103 ? -0.425 7.935 6.038 1.00 89.69 103 ILE A N 1
ATOM 778 C CA . ILE A 1 103 ? -1.216 9.074 6.550 1.00 89.69 103 ILE A CA 1
ATOM 779 C C . ILE A 1 103 ? -1.108 9.138 8.074 1.00 89.69 103 ILE A C 1
ATOM 781 O O . ILE A 1 103 ? -0.871 10.214 8.633 1.00 89.69 103 ILE A O 1
ATOM 785 N N . CYS A 1 104 ? -1.262 7.989 8.738 1.00 88.75 104 CYS A N 1
ATOM 786 C CA . CYS A 1 104 ? -1.220 7.904 10.192 1.00 88.75 104 CYS A CA 1
ATOM 787 C C . CYS A 1 104 ? 0.096 8.438 10.778 1.00 88.75 104 CYS A C 1
ATOM 789 O O . CYS A 1 104 ? 0.082 9.124 11.798 1.00 88.75 104 CYS A O 1
ATOM 791 N N . VAL A 1 105 ? 1.229 8.156 10.129 1.00 81.94 105 VAL A N 1
ATOM 792 C CA . VAL A 1 105 ? 2.561 8.549 10.616 1.00 81.94 105 VAL A CA 1
ATOM 793 C C . VAL A 1 105 ? 2.907 10.005 10.269 1.00 81.94 105 VAL A C 1
ATOM 795 O O . VAL A 1 105 ? 3.563 10.686 11.057 1.00 81.94 105 VAL A O 1
ATOM 798 N N . VAL A 1 106 ? 2.449 10.519 9.123 1.00 74.88 106 VAL A N 1
ATOM 799 C CA . VAL A 1 106 ? 2.803 11.871 8.633 1.00 74.88 106 VAL A CA 1
ATOM 800 C C . VAL A 1 106 ? 2.071 12.997 9.374 1.00 74.88 106 VAL A C 1
ATOM 802 O O . VAL A 1 106 ? 2.519 14.145 9.349 1.00 74.88 106 VAL A O 1
ATOM 805 N N . ALA A 1 107 ? 0.991 12.693 10.100 1.00 60.47 107 ALA A N 1
ATOM 806 C CA . ALA A 1 107 ? 0.232 13.678 10.874 1.00 60.47 107 ALA A CA 1
ATOM 807 C C . ALA A 1 107 ? 1.098 14.507 11.854 1.00 60.47 107 ALA A C 1
ATOM 809 O O . ALA A 1 107 ? 0.744 15.636 12.181 1.00 60.47 107 ALA A O 1
ATOM 810 N N . GLY A 1 108 ? 2.261 14.006 12.285 1.00 55.47 108 GLY A N 1
ATOM 811 C CA . GLY A 1 108 ? 3.168 14.663 13.237 1.00 55.47 108 GLY A CA 1
ATOM 812 C C . GLY A 1 108 ? 4.014 15.833 12.718 1.00 55.47 108 GLY A C 1
ATOM 813 O O . GLY A 1 108 ? 4.932 16.239 13.418 1.00 55.47 108 GLY A O 1
ATOM 814 N N . ASN A 1 109 ? 3.756 16.383 11.525 1.00 55.25 109 ASN A N 1
ATOM 815 C CA . ASN A 1 109 ? 4.527 17.497 10.936 1.00 55.25 109 ASN A CA 1
ATOM 816 C C . ASN A 1 109 ? 6.009 17.162 10.618 1.00 55.25 109 ASN A C 1
ATOM 818 O O . ASN A 1 109 ? 6.772 18.029 10.192 1.00 55.25 109 ASN A O 1
ATOM 822 N N . ILE A 1 110 ? 6.428 15.900 10.785 1.00 48.12 110 ILE A N 1
ATOM 823 C CA . ILE A 1 110 ? 7.792 15.426 10.525 1.00 48.12 110 ILE A CA 1
ATOM 824 C C . ILE A 1 110 ? 7.762 14.510 9.294 1.00 48.12 110 ILE A C 1
ATOM 826 O O . ILE A 1 110 ? 7.435 13.333 9.383 1.00 48.12 110 ILE A O 1
ATOM 830 N N . ARG A 1 111 ? 8.148 15.096 8.150 1.00 52.81 111 ARG A N 1
ATOM 831 C CA . ARG A 1 111 ? 8.278 14.514 6.795 1.00 52.81 111 ARG A CA 1
ATOM 832 C C . ARG A 1 111 ? 6.973 14.082 6.115 1.00 52.81 111 ARG A C 1
ATOM 834 O O . ARG A 1 111 ? 6.306 13.146 6.528 1.00 52.81 111 ARG A O 1
ATOM 841 N N . ARG A 1 112 ? 6.709 14.691 4.950 1.00 60.72 112 ARG A N 1
ATOM 842 C CA . ARG A 1 112 ? 5.916 14.081 3.867 1.00 60.72 112 ARG A CA 1
ATOM 843 C C . ARG A 1 112 ? 6.457 12.664 3.628 1.00 60.72 112 ARG A C 1
ATOM 845 O O . ARG A 1 112 ? 7.678 12.496 3.601 1.00 60.72 112 ARG A O 1
ATOM 852 N N . SER A 1 113 ? 5.597 11.659 3.502 1.00 68.69 113 SER A N 1
ATOM 853 C CA . SER A 1 113 ? 6.041 10.292 3.211 1.00 68.69 113 SER A CA 1
ATOM 854 C C . SER A 1 113 ? 6.908 10.283 1.949 1.00 68.69 113 SER A C 1
ATOM 856 O O . SER A 1 113 ? 6.542 10.843 0.920 1.00 68.69 113 SER A O 1
ATOM 858 N N . ALA A 1 114 ? 8.084 9.661 2.032 1.00 74.19 114 ALA A N 1
ATOM 859 C CA . ALA A 1 114 ? 8.990 9.470 0.898 1.00 74.19 114 ALA A CA 1
ATOM 860 C C . ALA A 1 114 ? 8.739 8.091 0.262 1.00 74.19 114 ALA A C 1
ATOM 862 O O . ALA A 1 114 ? 9.637 7.257 0.177 1.00 74.19 114 ALA A O 1
ATOM 863 N N . GLY A 1 115 ? 7.477 7.812 -0.075 1.00 87.31 115 GLY A N 1
ATOM 864 C CA . GLY A 1 115 ? 7.046 6.519 -0.601 1.00 87.31 115 GLY A CA 1
ATOM 865 C C . GLY A 1 115 ? 7.113 6.450 -2.126 1.00 87.31 115 GLY A C 1
ATOM 866 O O . GLY A 1 115 ? 6.697 7.382 -2.813 1.00 87.31 115 GLY A O 1
ATOM 867 N N . MET A 1 116 ? 7.570 5.311 -2.648 1.00 92.50 116 MET A N 1
ATOM 868 C CA . MET A 1 116 ? 7.330 4.894 -4.031 1.00 92.50 116 MET A CA 1
ATOM 869 C C . MET A 1 116 ? 6.521 3.594 -4.016 1.00 92.50 116 MET A C 1
ATOM 871 O O . MET A 1 116 ? 6.817 2.687 -3.233 1.00 92.50 116 MET A O 1
ATOM 875 N N . ARG A 1 117 ? 5.494 3.508 -4.862 1.00 94.88 117 ARG A N 1
ATOM 876 C CA . ARG A 1 117 ? 4.682 2.304 -5.074 1.00 94.88 117 ARG A CA 1
ATOM 877 C C . ARG A 1 117 ? 5.006 1.763 -6.453 1.00 94.88 117 ARG A C 1
ATOM 879 O O . ARG A 1 117 ? 4.894 2.480 -7.445 1.00 94.88 117 ARG A O 1
ATOM 886 N N . GLN A 1 118 ? 5.469 0.524 -6.494 1.00 95.75 118 GLN A N 1
ATOM 887 C CA . GLN A 1 118 ? 5.854 -0.142 -7.727 1.00 95.75 118 GLN A CA 1
ATOM 888 C C . GLN A 1 118 ? 4.759 -1.125 -8.119 1.00 95.75 118 GLN A C 1
ATOM 890 O O . GLN A 1 118 ? 4.454 -2.048 -7.368 1.00 95.75 118 GLN A O 1
ATOM 895 N N . PHE A 1 119 ? 4.169 -0.899 -9.287 1.00 96.62 119 PHE A N 1
ATOM 896 C CA . PHE A 1 119 ? 3.132 -1.748 -9.866 1.00 96.62 119 PHE A CA 1
ATOM 897 C C . PHE A 1 119 ? 3.712 -2.553 -11.020 1.00 96.62 119 PHE A C 1
ATOM 899 O O . PHE A 1 119 ? 4.665 -2.109 -11.666 1.00 96.62 119 PHE A O 1
ATOM 906 N N . ALA A 1 120 ? 3.129 -3.714 -11.307 1.00 96.44 120 ALA A N 1
ATOM 907 C CA . ALA A 1 120 ? 3.488 -4.458 -12.505 1.00 96.44 120 ALA A CA 1
ATOM 908 C C . ALA A 1 120 ? 3.217 -3.605 -13.757 1.00 96.44 120 ALA A C 1
ATOM 910 O O . ALA A 1 120 ? 2.261 -2.830 -13.812 1.00 96.44 120 ALA A O 1
ATOM 911 N N . GLY A 1 121 ? 4.091 -3.707 -14.760 1.00 95.31 121 GLY A N 1
ATOM 912 C CA . GLY A 1 121 ? 4.002 -2.902 -15.979 1.00 95.31 121 GLY A CA 1
ATOM 913 C C . GLY A 1 121 ? 2.691 -3.098 -16.742 1.00 95.31 121 GLY A C 1
ATOM 914 O O . GLY A 1 121 ? 2.229 -2.169 -17.399 1.00 95.31 121 GLY A O 1
ATOM 915 N N . ASP A 1 122 ? 2.078 -4.269 -16.612 1.00 94.00 122 ASP A N 1
ATOM 916 C CA . ASP A 1 122 ? 0.826 -4.702 -17.229 1.00 94.00 122 ASP A CA 1
ATOM 917 C C . ASP A 1 122 ? -0.385 -4.650 -16.282 1.00 94.00 122 ASP A C 1
ATOM 919 O O . ASP A 1 122 ? -1.447 -5.148 -16.640 1.00 94.00 122 ASP A O 1
ATOM 923 N N . ASP A 1 123 ? -0.263 -4.030 -15.103 1.00 96.06 123 ASP A N 1
ATOM 924 C CA . ASP A 1 123 ? -1.379 -3.830 -14.176 1.00 96.06 123 ASP A CA 1
ATOM 925 C C . ASP A 1 123 ? -2.149 -2.531 -14.500 1.00 96.06 123 ASP A C 1
ATOM 927 O O . ASP A 1 123 ? -1.694 -1.434 -14.139 1.00 96.06 123 ASP A O 1
ATOM 931 N N . PRO A 1 124 ? -3.328 -2.607 -15.151 1.00 94.12 124 PRO A N 1
ATOM 932 C CA . PRO A 1 124 ? -4.099 -1.419 -15.503 1.00 94.12 124 PRO A CA 1
ATOM 933 C C . PRO A 1 124 ? -4.692 -0.720 -14.272 1.00 94.12 124 PRO A C 1
ATOM 935 O O . PRO A 1 124 ? -4.863 0.499 -14.294 1.00 94.12 124 PRO A O 1
ATOM 938 N N . ILE A 1 125 ? -4.974 -1.460 -13.191 1.00 95.69 125 ILE A N 1
ATOM 939 C CA . ILE A 1 125 ? -5.553 -0.907 -11.959 1.00 95.69 125 ILE A CA 1
ATOM 940 C C . ILE A 1 125 ? -4.515 -0.011 -11.279 1.00 95.69 125 ILE A C 1
ATOM 942 O O . ILE A 1 125 ? -4.798 1.147 -10.966 1.00 95.69 125 ILE A O 1
ATOM 946 N N . GLY A 1 126 ? -3.290 -0.514 -11.116 1.00 93.94 126 GLY A N 1
ATOM 947 C CA . GLY A 1 126 ? -2.169 0.258 -10.583 1.00 93.94 126 GLY A CA 1
ATOM 948 C C . GLY A 1 126 ? -1.808 1.460 -11.460 1.00 93.94 126 GLY A C 1
ATOM 949 O O . GLY A 1 126 ? -1.584 2.562 -10.952 1.00 93.94 126 GLY A O 1
ATOM 950 N N . ALA A 1 127 ? -1.814 1.280 -12.786 1.00 92.69 127 ALA A N 1
ATOM 951 C CA . ALA A 1 127 ? -1.492 2.335 -13.747 1.00 92.69 127 ALA A CA 1
ATOM 952 C C . ALA A 1 127 ? -2.466 3.525 -13.705 1.00 92.69 127 ALA A C 1
ATOM 954 O O . ALA A 1 127 ? -2.035 4.663 -13.920 1.00 92.69 127 ALA A O 1
ATOM 955 N N . ALA A 1 128 ? -3.748 3.272 -13.432 1.00 93.06 128 ALA A N 1
ATOM 956 C CA . ALA A 1 128 ? -4.801 4.286 -13.358 1.00 93.06 128 ALA A CA 1
ATOM 957 C C . ALA A 1 128 ? -5.100 4.766 -11.925 1.00 93.06 128 ALA A C 1
ATOM 959 O O . ALA A 1 128 ? -5.936 5.647 -11.724 1.00 93.06 128 ALA A O 1
ATOM 960 N N . ALA A 1 129 ? -4.411 4.225 -10.912 1.00 93.44 129 ALA A N 1
ATOM 961 C CA . ALA A 1 129 ? -4.732 4.442 -9.501 1.00 93.44 129 ALA A CA 1
ATOM 962 C C . ALA A 1 129 ? -4.816 5.924 -9.096 1.00 93.44 129 ALA A C 1
ATOM 964 O O . ALA A 1 129 ? -5.655 6.279 -8.271 1.00 93.44 129 ALA A O 1
ATOM 965 N N . LYS A 1 130 ? -4.000 6.803 -9.693 1.00 92.69 130 LYS A N 1
ATOM 966 C CA . LYS A 1 130 ? -3.972 8.252 -9.401 1.00 92.69 130 LYS A CA 1
ATOM 967 C C . LYS A 1 130 ? -4.637 9.116 -10.477 1.00 92.69 130 LYS A C 1
ATOM 969 O O . LYS A 1 130 ? -4.563 10.342 -10.411 1.00 92.69 130 LYS A O 1
ATOM 974 N N . ASP A 1 131 ? -5.330 8.508 -11.435 1.00 91.62 131 ASP A N 1
ATOM 975 C CA . ASP A 1 131 ? -6.006 9.262 -12.490 1.00 91.62 131 ASP A CA 1
ATOM 976 C C . ASP A 1 131 ? -7.186 10.035 -11.908 1.00 91.62 131 ASP A C 1
ATOM 978 O O . ASP A 1 131 ? -7.993 9.487 -11.147 1.00 91.62 131 ASP A O 1
ATOM 982 N N . ASN A 1 132 ? -7.264 11.325 -12.246 1.00 89.50 132 ASN A N 1
ATOM 983 C CA . ASN A 1 132 ? -8.259 12.254 -11.709 1.00 89.50 132 ASN A CA 1
ATOM 984 C C . ASN A 1 132 ? -8.321 12.221 -10.173 1.00 89.50 132 ASN A C 1
ATOM 986 O O . ASN A 1 132 ? -9.408 12.218 -9.593 1.00 89.50 132 ASN A O 1
ATOM 990 N N . LEU A 1 133 ? -7.165 12.113 -9.507 1.00 90.50 133 LEU A N 1
ATOM 991 C CA . LEU A 1 133 ? -7.104 12.121 -8.045 1.00 90.50 133 LEU A CA 1
ATOM 992 C C . LEU A 1 133 ? -7.589 13.464 -7.481 1.00 90.50 133 LEU A C 1
ATOM 994 O O . LEU A 1 133 ? -8.364 13.493 -6.532 1.00 90.50 133 LEU A O 1
ATOM 998 N N . TRP A 1 134 ? -7.174 14.560 -8.116 1.00 89.56 134 TRP A N 1
ATOM 999 C CA . TRP A 1 134 ? -7.695 15.899 -7.869 1.00 89.56 134 TRP A CA 1
ATOM 1000 C C . TRP A 1 134 ? -8.751 16.228 -8.915 1.00 89.56 134 TRP A C 1
ATOM 1002 O O . TRP A 1 134 ? -8.507 16.084 -10.113 1.00 89.56 134 TRP A O 1
ATOM 1012 N N . GLN A 1 135 ? -9.920 16.663 -8.461 1.00 90.56 135 GLN A N 1
ATOM 1013 C CA . GLN A 1 135 ? -11.050 17.027 -9.313 1.00 90.56 135 GLN A CA 1
ATOM 1014 C C . GLN A 1 135 ? -11.591 18.382 -8.874 1.00 90.56 135 GLN A C 1
ATOM 1016 O O . GLN A 1 135 ? -11.558 18.693 -7.684 1.00 90.56 135 GLN A O 1
ATOM 1021 N N . GLN A 1 136 ? -12.094 19.175 -9.816 1.00 91.31 136 GLN A N 1
ATOM 1022 C CA . GLN A 1 136 ? -12.835 20.391 -9.491 1.00 91.31 136 GLN A CA 1
ATOM 1023 C C . GLN A 1 136 ? -14.321 20.064 -9.330 1.00 91.31 136 GLN A C 1
ATOM 1025 O O . GLN A 1 136 ? -14.863 19.256 -10.087 1.00 91.31 136 GLN A O 1
ATOM 1030 N N . ASP A 1 137 ? -14.965 20.648 -8.323 1.00 89.44 137 ASP A N 1
ATOM 1031 C CA . ASP A 1 137 ? -16.423 20.639 -8.214 1.00 89.44 137 ASP A CA 1
ATOM 1032 C C . ASP A 1 137 ? -17.074 21.683 -9.142 1.00 89.44 137 ASP A C 1
ATOM 1034 O O . AS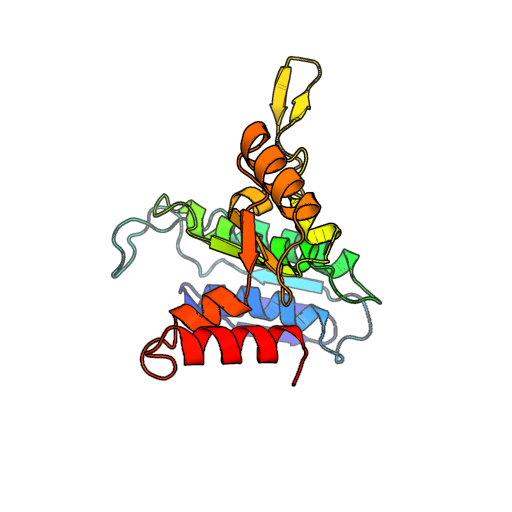P A 1 137 ? -16.395 22.368 -9.908 1.00 89.44 137 ASP A O 1
ATOM 1038 N N . GLU A 1 138 ? -18.405 21.779 -9.098 1.00 91.69 138 GLU A N 1
ATOM 1039 C CA . GLU A 1 138 ? -19.195 22.695 -9.937 1.00 91.69 138 GLU A CA 1
ATOM 1040 C C . GLU A 1 138 ? -18.847 24.177 -9.709 1.00 91.69 138 GLU A C 1
ATOM 1042 O O . GLU A 1 138 ? -19.053 25.004 -10.595 1.00 91.69 138 GLU A O 1
ATOM 1047 N N . GLU A 1 139 ? -18.276 24.507 -8.550 1.00 92.56 139 GLU A N 1
ATOM 1048 C CA . GLU A 1 139 ? -17.848 25.855 -8.168 1.00 92.56 139 GLU A CA 1
ATOM 1049 C C . GLU A 1 139 ? -16.365 26.113 -8.503 1.00 92.56 139 GLU A C 1
ATOM 1051 O O . GLU A 1 139 ? -15.865 27.225 -8.328 1.00 92.56 139 GLU A O 1
ATOM 1056 N N . GLY A 1 140 ? -15.652 25.103 -9.016 1.00 92.12 140 GLY A N 1
ATOM 1057 C CA . GLY A 1 140 ? -14.234 25.172 -9.366 1.00 92.12 140 GLY A CA 1
ATOM 1058 C C . GLY A 1 140 ? -13.274 24.867 -8.210 1.00 92.12 140 GLY A C 1
ATOM 1059 O O . GLY A 1 140 ? -12.054 24.968 -8.395 1.00 92.12 140 GLY A O 1
ATOM 1060 N N . ASN A 1 141 ? -13.776 24.470 -7.035 1.00 93.31 141 ASN A N 1
ATOM 1061 C CA . ASN A 1 141 ? -12.937 24.120 -5.892 1.00 93.31 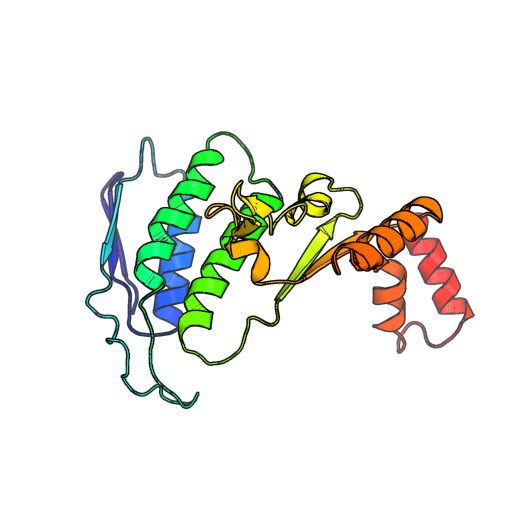141 ASN A CA 1
ATOM 1062 C C . ASN A 1 141 ? -12.299 22.743 -6.092 1.00 93.31 141 ASN A C 1
ATOM 1064 O O . ASN A 1 141 ? -12.950 21.782 -6.502 1.00 93.31 141 ASN A O 1
ATOM 1068 N N . TRP A 1 142 ? -11.014 22.626 -5.756 1.00 91.62 142 TRP A N 1
ATOM 1069 C CA . TRP A 1 142 ? -10.302 21.352 -5.815 1.00 91.62 142 TRP A CA 1
ATOM 1070 C C . TRP A 1 142 ? -10.680 20.446 -4.644 1.00 91.62 142 TRP A C 1
ATOM 1072 O O . TRP A 1 142 ? -10.548 20.825 -3.481 1.00 91.62 142 TRP A O 1
ATOM 1082 N N . ARG A 1 143 ? -11.064 19.209 -4.958 1.00 92.50 143 ARG A N 1
ATOM 1083 C CA . ARG A 1 143 ? -11.342 18.141 -3.997 1.00 92.50 143 ARG A CA 1
ATOM 1084 C C . ARG A 1 143 ? -10.657 16.838 -4.394 1.00 92.50 143 ARG A C 1
ATOM 1086 O O . ARG A 1 143 ? -10.302 16.626 -5.554 1.00 92.50 143 ARG A O 1
ATOM 1093 N N . ILE A 1 144 ? -10.520 15.957 -3.413 1.00 91.62 144 ILE A N 1
ATOM 1094 C CA . ILE A 1 144 ? -10.061 14.578 -3.570 1.00 91.62 144 ILE A CA 1
ATOM 1095 C C . ILE A 1 144 ? -11.160 13.646 -3.068 1.00 91.62 144 ILE A C 1
ATOM 1097 O O . ILE A 1 144 ? -11.827 13.951 -2.077 1.00 91.62 144 ILE A O 1
ATOM 1101 N N . ASP A 1 145 ? -11.363 12.527 -3.759 1.00 91.12 145 ASP A N 1
ATOM 1102 C CA . ASP A 1 145 ? -12.225 11.458 -3.257 1.00 91.12 145 ASP A CA 1
ATOM 1103 C C . ASP A 1 145 ? -11.650 10.949 -1.921 1.00 91.12 145 ASP A C 1
ATOM 1105 O O . ASP A 1 145 ? -10.501 10.492 -1.902 1.00 91.12 145 ASP A O 1
ATOM 1109 N N . PRO A 1 146 ? -12.402 11.013 -0.804 1.00 90.50 146 PRO A N 1
ATOM 1110 C CA . PRO A 1 146 ? -11.917 10.559 0.491 1.00 90.50 146 PRO A CA 1
ATOM 1111 C C . PRO A 1 146 ? -11.402 9.118 0.477 1.00 90.50 146 PRO A C 1
ATOM 1113 O O . PRO A 1 146 ? -10.441 8.822 1.185 1.00 90.50 146 PRO A O 1
ATOM 1116 N N . ASP A 1 147 ? -12.007 8.225 -0.313 1.00 90.94 147 ASP A N 1
ATOM 1117 C CA . ASP A 1 147 ? -11.597 6.816 -0.417 1.00 90.94 147 ASP A CA 1
ATOM 1118 C C . ASP A 1 147 ? -10.287 6.634 -1.204 1.00 90.94 147 ASP A C 1
ATOM 1120 O O . ASP A 1 147 ? -9.693 5.556 -1.186 1.00 90.94 147 ASP A O 1
ATOM 1124 N N . ARG A 1 148 ? -9.813 7.692 -1.873 1.00 92.31 148 ARG A N 1
ATOM 1125 C CA . ARG A 1 148 ? -8.562 7.721 -2.640 1.00 92.31 148 ARG A CA 1
ATOM 1126 C C . ARG A 1 148 ? -7.525 8.686 -2.059 1.00 92.31 148 ARG A C 1
ATOM 1128 O O . ARG A 1 148 ? -6.412 8.722 -2.581 1.00 92.31 148 ARG A O 1
ATOM 1135 N N . ASP A 1 149 ? -7.834 9.423 -0.982 1.00 91.69 149 ASP A N 1
ATOM 1136 C CA . ASP A 1 149 ? -6.937 10.438 -0.390 1.00 91.69 149 ASP A CA 1
ATOM 1137 C C . ASP A 1 149 ? -5.546 9.875 -0.072 1.00 91.69 149 ASP A C 1
ATOM 1139 O O . ASP A 1 149 ? -4.534 10.520 -0.344 1.00 91.69 149 ASP A O 1
ATOM 1143 N N . ALA A 1 150 ? -5.482 8.635 0.418 1.00 92.75 150 ALA A N 1
ATOM 1144 C CA . ALA A 1 150 ? -4.233 7.954 0.752 1.00 92.75 150 ALA A CA 1
ATOM 1145 C C . ALA A 1 150 ? -3.245 7.858 -0.421 1.00 92.75 150 ALA A C 1
ATOM 1147 O O . ALA A 1 150 ? -2.038 7.961 -0.215 1.00 92.75 150 ALA A O 1
ATOM 1148 N N . LEU A 1 151 ? -3.710 7.802 -1.669 1.00 93.25 151 LEU A N 1
ATOM 1149 C CA . LEU A 1 151 ? -2.833 7.646 -2.837 1.00 93.25 151 LEU A CA 1
ATOM 1150 C C . LEU A 1 151 ? -1.901 8.845 -3.077 1.00 93.25 151 LEU A C 1
ATOM 1152 O O . LEU A 1 151 ? -0.951 8.754 -3.856 1.00 93.25 151 LEU A O 1
ATOM 1156 N N . ARG A 1 152 ? -2.124 9.986 -2.410 1.00 89.94 152 ARG A N 1
ATOM 1157 C CA . ARG A 1 152 ? -1.190 11.124 -2.456 1.00 89.94 152 ARG A CA 1
ATOM 1158 C C . ARG A 1 152 ? 0.080 10.905 -1.630 1.00 89.94 152 ARG A C 1
ATOM 1160 O O . ARG A 1 152 ? 1.002 11.713 -1.715 1.00 89.94 152 ARG A O 1
ATOM 1167 N N . MET A 1 153 ? 0.130 9.852 -0.814 1.00 90.31 153 MET A N 1
ATOM 1168 C CA . MET A 1 153 ? 1.249 9.575 0.088 1.00 90.31 153 MET A CA 1
ATOM 1169 C C . MET A 1 153 ? 2.464 8.964 -0.620 1.00 90.31 153 MET A C 1
ATOM 1171 O O . MET A 1 153 ? 3.532 8.834 -0.013 1.00 90.31 153 MET A O 1
ATOM 1175 N N . ALA A 1 154 ? 2.350 8.605 -1.896 1.00 91.94 154 ALA A N 1
ATOM 1176 C CA . ALA A 1 154 ? 3.462 8.056 -2.649 1.00 91.94 154 ALA A CA 1
ATOM 1177 C C . ALA A 1 154 ? 3.407 8.408 -4.140 1.00 91.94 154 ALA A C 1
ATOM 1179 O O . ALA A 1 154 ? 2.355 8.695 -4.717 1.00 91.94 154 ALA A O 1
ATOM 1180 N N . ASN A 1 155 ? 4.575 8.345 -4.778 1.00 92.12 155 ASN A N 1
ATOM 1181 C CA . ASN A 1 155 ? 4.679 8.365 -6.234 1.00 92.12 155 ASN A CA 1
ATOM 1182 C C . ASN A 1 155 ? 4.515 6.945 -6.779 1.00 92.12 155 ASN A C 1
ATOM 1184 O O . ASN A 1 155 ? 5.014 5.988 -6.180 1.00 92.12 155 ASN A O 1
ATOM 1188 N N . HIS A 1 156 ? 3.822 6.803 -7.907 1.00 94.75 156 HIS A N 1
ATOM 1189 C CA . HIS A 1 156 ? 3.560 5.504 -8.525 1.00 94.75 156 HIS A CA 1
ATOM 1190 C C . HIS A 1 156 ? 4.483 5.281 -9.725 1.00 94.75 156 HIS A C 1
ATOM 1192 O O . HIS A 1 156 ? 4.597 6.142 -10.597 1.00 94.75 156 HIS A O 1
ATOM 1198 N N . THR A 1 157 ? 5.096 4.100 -9.787 1.00 96.12 157 THR A N 1
ATOM 1199 C CA . THR A 1 157 ? 5.980 3.684 -10.880 1.00 96.12 157 THR A CA 1
ATOM 1200 C C . THR A 1 157 ? 5.520 2.341 -11.433 1.00 96.12 157 THR A C 1
ATOM 1202 O O . THR A 1 157 ? 5.387 1.372 -10.687 1.00 96.12 157 THR A O 1
ATOM 1205 N N . ARG A 1 158 ? 5.320 2.250 -12.749 1.00 96.75 158 ARG A N 1
ATOM 1206 C CA . ARG A 1 158 ? 5.094 0.971 -13.441 1.00 96.75 158 ARG A CA 1
ATOM 1207 C C . ARG A 1 158 ? 6.431 0.301 -13.733 1.00 96.75 158 ARG A C 1
ATOM 1209 O O . ARG A 1 158 ? 7.305 0.899 -14.359 1.00 96.75 158 ARG A O 1
ATOM 1216 N N . VAL A 1 159 ? 6.593 -0.942 -13.301 1.00 97.62 159 VAL A N 1
ATOM 1217 C CA . VAL A 1 159 ? 7.832 -1.708 -13.448 1.00 97.62 159 VAL A CA 1
ATOM 1218 C C . VAL A 1 159 ? 7.652 -2.787 -14.507 1.00 97.62 159 VAL A C 1
ATOM 1220 O O . VAL A 1 159 ? 6.877 -3.725 -14.342 1.00 97.62 159 VAL A O 1
ATOM 1223 N N . PHE A 1 160 ? 8.399 -2.675 -15.599 1.00 96.62 160 PHE A N 1
ATOM 1224 C CA . PHE A 1 160 ? 8.375 -3.637 -16.692 1.00 96.62 160 PHE A CA 1
ATOM 1225 C C . PHE A 1 160 ? 9.467 -4.695 -16.520 1.00 96.62 160 PHE A C 1
ATOM 1227 O O . PHE A 1 160 ? 10.637 -4.365 -16.312 1.00 96.62 160 PHE A O 1
ATOM 1234 N N . LEU A 1 161 ? 9.089 -5.967 -16.671 1.00 94.12 161 LEU A N 1
ATOM 1235 C CA . LEU A 1 161 ? 10.019 -7.107 -16.745 1.00 94.12 161 LEU A CA 1
ATOM 1236 C C . LEU A 1 161 ? 10.520 -7.374 -18.174 1.00 94.12 161 LEU A C 1
ATOM 1238 O O . LEU A 1 161 ? 11.432 -8.160 -18.386 1.00 94.12 161 LEU A O 1
ATOM 1242 N N . ARG A 1 162 ? 9.975 -6.661 -19.157 1.00 93.31 162 ARG A N 1
ATOM 1243 C CA . ARG A 1 162 ? 10.510 -6.549 -20.517 1.00 93.31 162 ARG A CA 1
ATOM 1244 C C . ARG A 1 162 ? 10.932 -5.113 -20.779 1.00 93.31 162 ARG A C 1
ATOM 1246 O O . ARG A 1 162 ? 10.545 -4.209 -20.039 1.00 93.31 162 ARG A O 1
ATOM 1253 N N . LYS A 1 163 ? 11.666 -4.875 -21.862 1.00 93.12 163 LYS A N 1
ATOM 1254 C CA . LYS A 1 163 ? 11.861 -3.505 -22.336 1.00 93.12 163 LYS A CA 1
ATOM 1255 C C . LYS A 1 163 ? 10.484 -2.896 -22.684 1.00 93.12 163 LYS A C 1
ATOM 1257 O O . LYS A 1 163 ? 9.720 -3.539 -23.414 1.00 93.12 163 LYS A O 1
ATOM 1262 N N . PRO A 1 164 ? 10.127 -1.712 -22.151 1.00 94.69 164 PRO A N 1
ATOM 1263 C CA . PRO A 1 164 ? 8.916 -1.009 -22.561 1.00 94.69 164 PRO A CA 1
ATOM 1264 C C . PRO A 1 164 ? 8.952 -0.730 -24.065 1.00 94.69 164 PRO A C 1
ATOM 1266 O O . PRO A 1 164 ? 10.016 -0.448 -24.625 1.00 94.69 164 PRO A O 1
ATOM 1269 N N . SER A 1 165 ? 7.801 -0.819 -24.722 1.00 95.94 165 SER A N 1
ATOM 1270 C CA . SER A 1 165 ? 7.675 -0.439 -26.127 1.00 95.94 165 SER A CA 1
ATOM 1271 C C . SER A 1 165 ? 7.818 1.078 -26.297 1.00 95.94 165 SER A C 1
ATOM 1273 O O . SER A 1 165 ? 7.721 1.856 -25.339 1.00 95.94 165 SER A O 1
ATOM 1275 N N . LEU A 1 166 ? 8.046 1.513 -27.539 1.00 97.12 166 LEU A N 1
ATOM 1276 C CA . LEU A 1 166 ? 8.066 2.937 -27.869 1.00 97.12 166 LEU A CA 1
ATOM 1277 C C . LEU A 1 166 ? 6.721 3.599 -27.540 1.00 97.12 166 LEU A C 1
ATOM 1279 O O . LEU A 1 166 ? 6.709 4.681 -26.962 1.00 97.12 166 LEU A O 1
ATOM 1283 N N . GLU A 1 167 ? 5.611 2.935 -27.862 1.00 97.44 167 GLU A N 1
ATOM 1284 C CA . GLU A 1 167 ? 4.257 3.423 -27.586 1.00 97.44 167 GLU A CA 1
ATOM 1285 C C . GLU A 1 167 ? 4.027 3.626 -26.084 1.00 97.44 167 GLU A C 1
ATOM 1287 O O . GLU A 1 167 ? 3.726 4.740 -25.664 1.00 97.44 167 GLU A O 1
ATOM 1292 N N . GLU A 1 168 ? 4.314 2.616 -25.257 1.00 96.12 168 GLU A N 1
ATOM 1293 C CA . GLU A 1 168 ? 4.193 2.726 -23.793 1.00 96.12 168 GLU A CA 1
ATOM 1294 C C . GLU A 1 168 ? 5.087 3.829 -23.212 1.00 96.12 168 GLU A C 1
ATOM 1296 O O . GLU A 1 168 ? 4.716 4.499 -22.246 1.00 96.12 1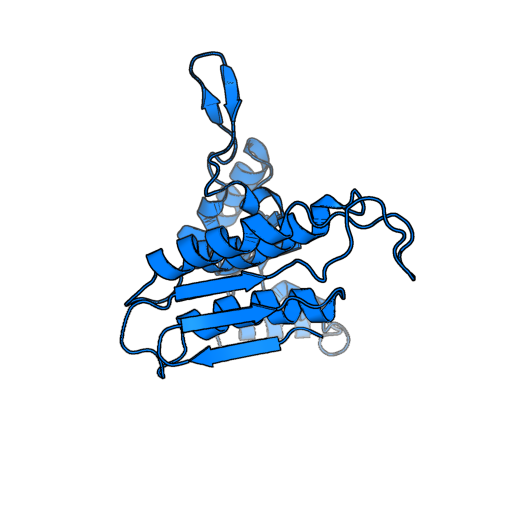68 GLU A O 1
ATOM 1301 N N . THR A 1 169 ? 6.269 4.039 -23.797 1.00 97.31 169 THR A N 1
ATOM 1302 C CA . THR A 1 169 ? 7.177 5.118 -23.388 1.00 97.31 169 THR A CA 1
ATOM 1303 C C . THR A 1 169 ? 6.592 6.487 -23.737 1.00 97.31 169 THR A C 1
ATOM 1305 O O . THR A 1 169 ? 6.611 7.390 -22.900 1.00 97.31 169 THR A O 1
ATOM 1308 N N . ILE A 1 170 ? 6.034 6.648 -24.941 1.00 97.88 170 ILE A N 1
ATOM 1309 C CA . ILE A 1 170 ? 5.374 7.888 -25.372 1.00 97.88 170 ILE A CA 1
ATOM 1310 C C . ILE A 1 170 ? 4.166 8.189 -24.480 1.00 97.88 170 ILE A C 1
ATOM 1312 O O . ILE A 1 170 ? 4.016 9.321 -24.021 1.00 97.88 170 ILE A O 1
ATOM 1316 N N . GLU A 1 171 ? 3.327 7.193 -24.198 1.00 95.69 171 GLU A N 1
ATOM 1317 C CA . GLU A 1 171 ? 2.169 7.336 -23.310 1.00 95.69 171 GLU A CA 1
ATOM 1318 C C . GLU A 1 171 ? 2.581 7.729 -21.891 1.00 95.69 171 GLU A C 1
ATOM 1320 O O . GLU A 1 171 ? 2.014 8.657 -21.316 1.00 95.69 171 GLU A O 1
ATOM 1325 N N . SER A 1 172 ? 3.608 7.072 -21.349 1.00 95.69 172 SER A N 1
ATOM 1326 C CA . SER A 1 172 ? 4.195 7.392 -20.047 1.00 95.69 172 SER A CA 1
ATOM 1327 C C . SER A 1 172 ? 4.677 8.843 -19.985 1.00 95.69 172 SER A C 1
ATOM 1329 O O . SER A 1 172 ? 4.303 9.581 -19.076 1.00 95.69 172 SER A O 1
ATOM 1331 N N . VAL A 1 173 ? 5.488 9.279 -20.954 1.00 97.00 173 VAL A N 1
ATOM 1332 C CA . VAL A 1 173 ? 6.012 10.656 -21.002 1.00 97.00 173 VAL A CA 1
ATOM 1333 C C . VAL A 1 173 ? 4.876 11.669 -21.155 1.00 97.00 173 VAL A C 1
ATOM 1335 O O . VAL A 1 173 ? 4.873 12.698 -20.481 1.00 97.00 173 VAL A O 1
ATOM 1338 N N . ARG A 1 174 ? 3.871 11.368 -21.986 1.00 96.50 174 ARG A N 1
ATOM 1339 C CA . ARG A 1 174 ? 2.677 12.208 -22.134 1.00 96.50 174 ARG A CA 1
ATOM 1340 C C . ARG A 1 174 ? 1.919 12.333 -20.810 1.00 96.50 174 ARG A C 1
ATOM 1342 O O . ARG A 1 174 ? 1.557 13.441 -20.426 1.00 96.50 174 ARG A O 1
ATOM 1349 N N . LYS A 1 175 ? 1.709 11.227 -20.092 1.00 94.19 175 LYS A N 1
ATOM 1350 C CA . LYS A 1 175 ? 1.036 11.223 -18.784 1.00 94.19 175 LYS A CA 1
ATOM 1351 C C . LYS A 1 175 ? 1.800 12.059 -17.754 1.00 94.19 175 LYS A C 1
ATOM 1353 O O . LYS A 1 175 ? 1.184 12.877 -17.068 1.00 94.19 175 LYS A O 1
ATOM 1358 N N . GLN A 1 176 ? 3.127 11.937 -17.724 1.00 94.69 176 GLN A N 1
ATOM 1359 C CA . GLN A 1 176 ? 3.991 12.735 -16.847 1.00 94.69 176 GLN A CA 1
ATOM 1360 C C . GLN A 1 176 ? 3.903 14.228 -17.167 1.00 94.69 176 GLN A C 1
ATOM 1362 O O . GLN A 1 176 ? 3.816 15.035 -16.248 1.00 94.69 176 GLN A O 1
ATOM 1367 N N . TYR A 1 177 ? 3.850 14.600 -18.449 1.00 95.00 177 TYR A N 1
ATOM 1368 C CA . TYR A 1 177 ? 3.698 15.997 -18.858 1.00 95.00 177 TYR A CA 1
ATOM 1369 C C . TYR A 1 177 ? 2.394 16.628 -18.342 1.00 95.00 177 TYR A C 1
ATOM 1371 O O . TYR A 1 177 ? 2.417 17.749 -17.842 1.00 95.00 177 TYR A O 1
ATOM 1379 N N . TYR A 1 178 ? 1.265 15.915 -18.431 1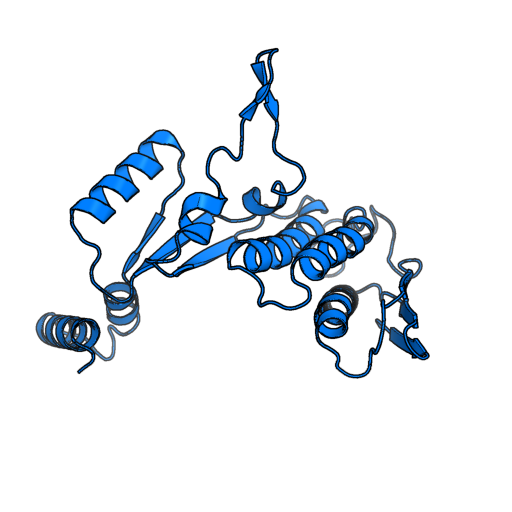.00 91.19 178 TYR A N 1
ATOM 1380 C CA . TYR A 1 178 ? -0.042 16.466 -18.047 1.00 91.19 178 TYR A CA 1
ATOM 1381 C C . TYR A 1 178 ? -0.375 16.348 -16.556 1.00 91.19 178 TYR A C 1
ATOM 1383 O O . TYR A 1 178 ? -1.173 17.138 -16.060 1.00 91.19 178 TYR A O 1
ATOM 1391 N N . SER A 1 179 ? 0.184 15.364 -15.847 1.00 90.56 179 SER A N 1
ATOM 1392 C CA . SER A 1 179 ? -0.226 15.053 -14.467 1.00 90.56 179 SER A CA 1
ATOM 1393 C C . SER A 1 179 ? 0.914 14.981 -13.453 1.00 90.56 179 SER A C 1
ATOM 1395 O O . SER A 1 179 ? 0.653 14.958 -12.255 1.00 90.56 179 SER A O 1
ATOM 1397 N N . GLY A 1 180 ? 2.170 14.902 -13.901 1.00 91.06 180 GLY A N 1
ATOM 1398 C CA . GLY A 1 180 ? 3.309 14.546 -13.050 1.00 91.06 180 GLY A CA 1
ATOM 1399 C C . GLY A 1 180 ? 3.368 13.062 -12.653 1.00 91.06 180 GLY A C 1
ATOM 1400 O O . GLY A 1 180 ? 4.358 12.637 -12.063 1.00 91.06 180 GLY A O 1
ATOM 1401 N N . GLU A 1 181 ? 2.355 12.260 -13.001 1.00 91.50 181 GLU A N 1
ATOM 1402 C CA . GLU A 1 181 ? 2.280 10.820 -12.728 1.00 91.50 181 GLU A CA 1
ATOM 1403 C C . GLU A 1 181 ? 2.644 9.979 -13.960 1.00 91.50 181 GLU A C 1
ATOM 1405 O O . GLU A 1 181 ? 2.771 10.478 -15.075 1.00 91.50 181 GLU A O 1
ATOM 1410 N N . GLY A 1 182 ? 2.758 8.660 -13.780 1.00 92.94 182 GLY A N 1
ATOM 1411 C CA . GLY A 1 182 ? 3.055 7.734 -14.877 1.00 92.94 182 GLY A CA 1
ATOM 1412 C C . GLY A 1 182 ? 4.544 7.464 -15.047 1.00 92.94 182 GLY A C 1
ATOM 1413 O O . GLY A 1 182 ? 5.002 7.254 -16.165 1.00 92.94 182 GLY A O 1
ATOM 1414 N N . ALA A 1 183 ? 5.312 7.473 -13.955 1.00 96.12 183 ALA A N 1
ATOM 1415 C CA . ALA A 1 183 ? 6.695 7.022 -13.983 1.00 96.12 183 ALA A CA 1
ATOM 1416 C C . ALA A 1 183 ? 6.775 5.548 -14.416 1.00 96.12 183 ALA A C 1
ATOM 1418 O O . ALA A 1 183 ? 5.920 4.728 -14.066 1.00 96.12 183 ALA A O 1
ATOM 1419 N N . ILE A 1 184 ? 7.828 5.205 -15.157 1.00 97.12 184 ILE A N 1
ATOM 1420 C CA . ILE A 1 184 ? 8.116 3.831 -15.572 1.00 97.12 184 ILE A CA 1
ATOM 1421 C C . ILE A 1 184 ? 9.545 3.448 -15.202 1.00 97.12 184 ILE A C 1
ATOM 1423 O O . ILE A 1 184 ? 10.441 4.290 -15.151 1.00 97.12 184 ILE A O 1
ATOM 1427 N N . GLN A 1 185 ? 9.763 2.159 -14.981 1.00 96.81 185 GLN A N 1
ATOM 1428 C CA . GLN A 1 185 ? 11.071 1.563 -14.751 1.00 96.81 185 GLN A CA 1
ATOM 1429 C C . GLN A 1 185 ? 11.172 0.265 -15.547 1.00 96.81 185 GLN A C 1
ATOM 1431 O O . GLN A 1 185 ? 10.255 -0.552 -15.531 1.00 96.81 185 GLN A O 1
ATOM 1436 N N . TRP A 1 186 ? 12.310 0.030 -16.196 1.00 97.06 186 TRP A N 1
ATOM 1437 C CA . TRP A 1 186 ? 12.648 -1.295 -16.710 1.00 97.06 186 TRP A CA 1
ATOM 1438 C C . TRP A 1 186 ? 13.499 -2.036 -15.677 1.00 97.06 186 TRP A C 1
ATOM 1440 O O . TRP A 1 186 ? 14.605 -1.602 -15.352 1.00 97.06 186 TRP A O 1
ATOM 1450 N N . ALA A 1 187 ? 12.981 -3.150 -15.153 1.00 96.62 187 ALA A N 1
ATOM 1451 C CA . ALA A 1 187 ? 13.654 -3.935 -14.121 1.00 96.62 187 ALA A CA 1
ATOM 1452 C C . ALA A 1 187 ? 15.011 -4.480 -14.587 1.00 96.62 187 ALA A C 1
ATOM 1454 O O . ALA A 1 187 ? 15.960 -4.453 -13.810 1.00 96.62 187 ALA A O 1
ATOM 1455 N N . GLY A 1 188 ? 15.127 -4.896 -15.855 1.00 95.88 188 GLY A N 1
ATOM 1456 C CA . GLY A 1 188 ? 16.379 -5.417 -16.411 1.00 95.88 188 GLY A CA 1
ATOM 1457 C C . GLY A 1 188 ? 17.514 -4.395 -16.328 1.00 95.88 188 GLY A C 1
ATOM 1458 O O . GLY A 1 188 ? 18.568 -4.679 -15.769 1.00 95.88 188 GLY A O 1
ATOM 1459 N N . GLU A 1 189 ? 17.282 -3.166 -16.793 1.00 96.25 189 GLU A N 1
ATOM 1460 C CA . GLU A 1 189 ? 18.288 -2.095 -16.710 1.00 96.25 189 GLU A CA 1
ATOM 1461 C C . GLU A 1 189 ? 18.604 -1.708 -15.257 1.00 96.25 189 GLU A C 1
ATOM 1463 O O . GLU A 1 189 ? 19.763 -1.441 -14.937 1.00 96.25 189 GLU A O 1
ATOM 1468 N N . ALA A 1 190 ? 17.602 -1.701 -14.370 1.00 96.12 190 ALA A N 1
ATOM 1469 C CA . ALA A 1 190 ? 17.805 -1.413 -12.951 1.00 96.12 190 ALA A CA 1
ATOM 1470 C C . ALA A 1 190 ? 18.699 -2.467 -12.273 1.00 96.12 190 ALA A C 1
ATOM 1472 O O . ALA A 1 190 ? 19.657 -2.104 -11.591 1.00 96.12 190 ALA A O 1
ATOM 1473 N N . ILE A 1 191 ? 18.436 -3.757 -12.511 1.00 96.06 191 ILE A N 1
ATOM 1474 C CA . ILE A 1 191 ? 19.251 -4.867 -11.997 1.00 96.06 191 ILE A CA 1
ATOM 1475 C C . ILE A 1 191 ? 20.665 -4.793 -12.572 1.00 96.06 191 ILE A C 1
ATOM 1477 O O . ILE A 1 191 ? 21.629 -4.869 -11.815 1.00 96.06 191 ILE A O 1
ATOM 1481 N N . ALA A 1 192 ? 20.804 -4.573 -13.881 1.00 96.56 192 ALA A N 1
ATOM 1482 C CA . ALA A 1 192 ? 22.113 -4.498 -14.517 1.00 96.56 192 ALA A CA 1
ATOM 1483 C C . ALA A 1 192 ? 22.987 -3.382 -13.923 1.00 96.56 192 ALA A C 1
ATOM 1485 O O . ALA A 1 192 ? 24.164 -3.589 -13.646 1.00 96.56 192 ALA A O 1
ATOM 1486 N N . ARG A 1 193 ? 22.409 -2.196 -13.685 1.00 95.38 193 ARG A N 1
ATOM 1487 C CA . ARG A 1 193 ? 23.128 -1.065 -13.075 1.00 95.38 193 ARG A CA 1
ATOM 1488 C C . ARG A 1 193 ? 23.462 -1.284 -11.603 1.00 95.38 193 ARG A C 1
ATOM 1490 O O . ARG A 1 193 ? 24.475 -0.768 -11.145 1.00 95.38 193 ARG A O 1
ATOM 1497 N N . ALA A 1 194 ? 22.621 -2.015 -10.875 1.00 96.75 194 ALA A N 1
ATOM 1498 C CA . ALA A 1 194 ? 22.854 -2.331 -9.469 1.00 96.75 194 ALA A CA 1
ATOM 1499 C C . ALA A 1 194 ? 23.955 -3.388 -9.261 1.00 96.75 194 ALA A C 1
ATOM 1501 O O . ALA A 1 194 ? 24.507 -3.451 -8.170 1.00 96.75 194 ALA A O 1
ATOM 1502 N N . ASN A 1 195 ? 24.281 -4.177 -10.292 1.00 96.62 195 ASN A N 1
ATOM 1503 C CA . ASN A 1 195 ? 25.262 -5.269 -10.243 1.00 96.62 195 ASN A CA 1
ATOM 1504 C C . ASN A 1 195 ? 26.456 -5.003 -11.177 1.00 96.62 195 ASN A C 1
ATOM 1506 O O . ASN A 1 195 ? 26.916 -5.893 -11.892 1.00 96.62 195 ASN A O 1
ATOM 1510 N N . VAL A 1 196 ? 26.936 -3.755 -11.227 1.00 95.69 196 VAL A N 1
ATOM 1511 C CA . VAL A 1 196 ? 28.071 -3.350 -12.084 1.00 95.69 196 VAL A CA 1
ATOM 1512 C C . VAL A 1 196 ? 29.384 -4.052 -11.709 1.00 95.69 196 VAL A C 1
ATOM 1514 O O . VAL A 1 196 ? 30.285 -4.170 -12.529 1.00 95.69 196 VAL A O 1
ATOM 1517 N N . ASP A 1 197 ? 29.488 -4.542 -10.479 1.00 96.50 197 ASP A N 1
ATOM 1518 C CA . ASP A 1 197 ? 30.590 -5.362 -9.984 1.00 96.50 197 ASP A CA 1
ATOM 1519 C C . ASP A 1 197 ? 30.648 -6.747 -10.652 1.00 96.50 197 ASP A C 1
ATOM 1521 O O . ASP A 1 197 ? 31.740 -7.257 -10.898 1.00 96.50 197 ASP A O 1
ATOM 1525 N N . ILE A 1 198 ? 29.492 -7.327 -10.998 1.00 95.81 198 ILE A N 1
ATOM 1526 C CA . ILE A 1 198 ? 29.373 -8.629 -11.685 1.00 95.81 198 ILE A CA 1
ATOM 1527 C C . ILE A 1 198 ? 29.185 -8.455 -13.205 1.00 95.81 198 ILE A C 1
ATOM 1529 O O . ILE A 1 198 ? 29.549 -9.337 -13.983 1.00 95.81 198 ILE A O 1
ATOM 1533 N N . LEU A 1 199 ? 28.682 -7.299 -13.650 1.00 96.31 199 LEU A N 1
ATOM 1534 C CA . LEU A 1 199 ? 28.517 -6.914 -15.058 1.00 96.31 199 LEU A CA 1
ATOM 1535 C C . LEU A 1 199 ? 29.418 -5.710 -15.416 1.00 96.31 199 LEU A C 1
ATOM 1537 O O . LEU A 1 199 ? 28.904 -4.647 -15.783 1.00 96.31 199 LEU A O 1
ATOM 1541 N N . PRO A 1 200 ? 30.758 -5.835 -15.308 1.00 96.06 200 PRO A N 1
ATOM 1542 C CA . PRO A 1 200 ? 31.668 -4.691 -15.394 1.00 96.06 200 PRO A CA 1
ATOM 1543 C C . PRO A 1 200 ? 31.851 -4.143 -16.811 1.00 96.06 200 PRO A C 1
ATOM 1545 O O . PRO A 1 200 ? 32.320 -3.016 -16.973 1.00 96.06 200 PRO A O 1
ATOM 1548 N N . THR A 1 201 ? 31.516 -4.920 -17.843 1.00 97.06 201 THR A N 1
ATOM 1549 C CA . THR A 1 201 ? 31.684 -4.515 -19.243 1.00 97.06 201 THR A CA 1
ATOM 1550 C C . THR A 1 201 ? 30.348 -4.262 -19.927 1.00 97.06 201 THR A C 1
ATOM 1552 O O . THR A 1 201 ? 29.294 -4.757 -19.515 1.00 97.06 201 THR A O 1
ATOM 1555 N N . PHE A 1 202 ? 30.395 -3.477 -21.004 1.00 96.25 202 PHE A N 1
ATOM 1556 C CA . PHE A 1 202 ? 29.220 -3.208 -21.823 1.00 96.25 202 PHE A CA 1
ATOM 1557 C C . PHE A 1 202 ? 28.645 -4.502 -22.412 1.00 96.25 202 PHE A C 1
ATOM 1559 O O . PHE A 1 202 ? 27.431 -4.685 -22.390 1.00 96.25 202 PHE A O 1
ATOM 1566 N N . GLU A 1 203 ? 29.509 -5.408 -22.867 1.00 97.50 203 GLU A N 1
ATOM 1567 C CA . GLU A 1 203 ? 29.151 -6.692 -23.471 1.00 97.50 203 GLU A CA 1
ATOM 1568 C C . GLU A 1 203 ? 28.417 -7.585 -22.467 1.00 97.50 203 GLU A C 1
ATOM 1570 O O . GLU A 1 203 ? 27.298 -8.005 -22.741 1.00 97.50 203 GLU A O 1
ATOM 1575 N N . LEU A 1 204 ? 28.968 -7.769 -21.259 1.00 96.81 204 LEU A N 1
ATOM 1576 C CA . LEU A 1 204 ? 28.330 -8.573 -20.209 1.00 96.81 204 LEU A CA 1
ATOM 1577 C C . LEU A 1 204 ? 26.969 -8.002 -19.804 1.00 96.81 204 LEU A C 1
ATOM 1579 O O . LEU A 1 204 ? 26.008 -8.745 -19.595 1.00 96.81 204 LEU A O 1
ATOM 1583 N N . LYS A 1 205 ? 26.858 -6.671 -19.729 1.00 96.88 205 LYS A N 1
ATOM 1584 C CA . LYS A 1 205 ? 25.570 -6.015 -19.511 1.00 96.88 205 LYS A CA 1
ATOM 1585 C C . LYS A 1 205 ? 24.589 -6.303 -20.654 1.00 96.88 205 LYS A C 1
ATOM 1587 O O . LYS A 1 205 ? 23.421 -6.563 -20.372 1.00 96.88 205 LYS A O 1
ATOM 1592 N N . GLN A 1 206 ? 25.011 -6.218 -21.917 1.00 95.81 206 GLN A N 1
ATOM 1593 C CA . GLN A 1 206 ? 24.131 -6.512 -23.056 1.00 95.81 206 GLN A CA 1
ATOM 1594 C C . GLN A 1 206 ? 23.659 -7.968 -23.036 1.00 95.81 206 GLN A C 1
ATOM 1596 O O . GLN A 1 206 ? 22.456 -8.203 -23.164 1.00 95.81 206 GLN A O 1
ATOM 1601 N N . ASP A 1 207 ? 24.569 -8.912 -22.791 1.00 95.56 207 ASP A N 1
ATOM 1602 C CA . ASP A 1 207 ? 24.260 -10.340 -22.689 1.00 95.56 207 ASP A CA 1
ATOM 1603 C C . ASP A 1 207 ? 23.226 -10.597 -21.586 1.00 95.56 207 ASP A C 1
ATOM 1605 O O . ASP A 1 207 ? 22.209 -11.255 -21.818 1.00 95.56 207 ASP A O 1
ATOM 1609 N N . PHE A 1 208 ? 23.417 -9.992 -20.407 1.00 95.94 208 PHE A N 1
ATOM 1610 C CA . PHE A 1 208 ? 22.451 -10.060 -19.312 1.00 95.94 208 PHE A CA 1
ATOM 1611 C C . PHE A 1 208 ? 21.077 -9.501 -19.709 1.00 95.94 208 PHE A C 1
ATOM 1613 O O . PHE A 1 208 ? 20.055 -10.135 -19.455 1.00 95.94 208 PHE A O 1
ATOM 1620 N N . LEU A 1 209 ? 21.016 -8.319 -20.329 1.00 95.56 209 LEU A N 1
ATOM 1621 C CA . LEU A 1 209 ? 19.737 -7.706 -20.704 1.00 95.56 209 LEU A CA 1
ATOM 1622 C C . LEU A 1 209 ? 18.990 -8.525 -21.768 1.00 95.56 209 LEU A C 1
ATOM 1624 O O . LEU A 1 209 ? 17.754 -8.588 -21.744 1.00 95.56 209 LEU A O 1
ATOM 1628 N N . GLN A 1 210 ? 19.721 -9.165 -22.683 1.00 93.44 210 GLN A N 1
ATOM 1629 C CA . GLN A 1 210 ? 19.157 -10.084 -23.668 1.00 93.44 210 GLN A CA 1
ATOM 1630 C C . GLN A 1 210 ? 18.610 -11.355 -23.001 1.00 93.44 210 GLN A C 1
ATOM 1632 O O . GLN A 1 210 ? 17.469 -11.743 -23.273 1.00 93.44 210 GLN A O 1
ATOM 1637 N N . ALA A 1 211 ? 19.380 -11.962 -22.096 1.00 93.44 211 ALA A N 1
ATOM 1638 C CA . ALA A 1 211 ? 18.968 -13.116 -21.296 1.00 93.44 211 ALA A CA 1
ATOM 1639 C C . ALA A 1 211 ? 17.701 -12.804 -20.476 1.00 93.44 211 ALA A C 1
ATOM 1641 O O . ALA A 1 211 ? 16.661 -13.444 -20.649 1.00 93.44 211 ALA A O 1
ATOM 1642 N N . PHE A 1 212 ? 17.722 -11.698 -19.723 1.00 93.31 212 PHE A N 1
ATOM 1643 C CA . PHE A 1 212 ? 16.602 -11.211 -18.913 1.00 93.31 212 PHE A CA 1
ATOM 1644 C C . PHE A 1 212 ? 15.312 -11.040 -19.724 1.00 93.31 212 PHE A C 1
ATOM 1646 O O . PHE A 1 212 ? 14.236 -11.434 -19.285 1.00 93.31 212 PHE A O 1
ATOM 1653 N N . THR A 1 213 ? 15.412 -10.474 -20.931 1.00 87.12 213 THR A N 1
ATOM 1654 C CA . THR A 1 213 ? 14.240 -10.232 -21.788 1.00 87.12 213 THR A CA 1
ATOM 1655 C C . THR A 1 213 ? 13.694 -11.521 -22.410 1.00 87.12 213 THR A C 1
ATOM 1657 O O . THR A 1 213 ? 12.500 -11.605 -22.691 1.00 87.12 213 THR A O 1
ATOM 1660 N N . THR A 1 214 ? 14.547 -12.521 -22.644 1.00 85.88 214 THR A N 1
ATOM 1661 C CA . THR A 1 214 ? 14.157 -13.794 -23.276 1.00 85.88 214 THR A CA 1
ATOM 1662 C C . THR A 1 214 ? 13.789 -14.889 -22.274 1.00 85.88 214 THR A C 1
ATOM 1664 O O . THR A 1 214 ? 13.312 -15.943 -22.694 1.00 85.88 214 THR A O 1
ATOM 1667 N N . GLY A 1 215 ? 13.969 -14.639 -20.971 1.00 75.38 215 GLY A N 1
ATOM 1668 C CA . GLY A 1 215 ? 13.724 -15.617 -19.908 1.00 75.38 215 GLY A CA 1
ATOM 1669 C C . GLY A 1 215 ? 14.674 -16.817 -19.960 1.00 75.38 215 GLY A C 1
ATOM 1670 O O . GLY A 1 215 ? 14.301 -17.895 -19.501 1.00 75.38 215 GLY A O 1
ATOM 1671 N N . LYS A 1 216 ? 15.851 -16.641 -20.573 1.00 53.34 216 LYS A N 1
ATOM 1672 C CA . LYS A 1 216 ? 16.909 -17.649 -20.700 1.00 53.34 216 LYS A CA 1
ATOM 1673 C C . LYS A 1 216 ? 18.075 -17.341 -19.780 1.00 53.34 216 LYS A C 1
ATOM 1675 O O . LYS A 1 216 ? 18.311 -16.139 -19.536 1.00 53.34 216 LYS A O 1
#

Sequence (216 aa):
QTEVVIMGNRVAIFVGDSRQGWVKSYQAILELSTDDRFTDAVTVTVDVSDVRPAGELLKGFGGVANPVKLIPLYPRCAQILNKAIGRRLTSLECCLLIDEAAICVVAGNIRRSAGMRQFAGDDPIGAAAKDNLWQQDEEGNWRIDPDRDALRMANHTRVFLRKPSLEETIESVRKQYYSGEGAIQWAGEAIARANVDILPTFELKQDFLQAFTTGK

Secondary structure (DSSP, 8-state):
--EEEEETTEEEEE--SSHHHHHHHHHHHHHHTT-TT--S--EEEEE-TTSPPTTPBPTTT-SB---TTHHHHHHHHHHHHHTTTTSPPPHHHHHHHHHHHHHHHHTTSS----EEEEEETT-HHHHHTTTT-EEE-TTS-EEE-GGGGGGGGEEEEEEESSPPPHHHHHHHHHHHHHHS--EEEEHHHHHHHHTTTTS-SHHHHHHHHHHHHHT-

Foldseek 3Di:
DWDWDDDALEIEIEAAQDPVSLVVSLVVLVVSLVDPSHDDHRHYHYHDVNHDDWFPADPPPGATDHQPLSVVLNVLLVVLSVVQPPHDRALLSVQLSVLSVVVRVCRRVPDQAADEREDELPRVCLQCLCPCQWDADPVGDTDGDPNSPSVVSYAYEHEYLAPDDPVLVVVQVVCCVVPVHRHYYYVLVVVLVVVCVVQVDPVSSVVSNVCSNVVD

Radius of gyration: 21.51 Å; chains: 1; bounding box: 51×45×54 Å

pLDDT: mean 92.42, std 8.53, range [48.12, 98.62]